Protein AF-A0A0F9DLN3-F1 (afdb_monomer)

Secondary structure (DSSP, 8-state):
-PPPPPP---------SS----------TTS----------------S-S------------HHHHHHHHHHTSSHHHHHHHHHHHHH---HHHHHHHHHHHHHHTHHHH-TTS--PPTTEEEEEEEETTPPTTS-TTTS-EEEEEEE---SHHHHHHHHHHHHHHHHHHHHHHHHHHHHHHTEEB-HHIIIIIII---HHHHHHHHHHHHHH-TTS---BTTTGGGT--HHHHHHHHHHHHHTT--HHHHHHHHT--HHHHHHHHHHHHHHHHHHTTT--HHHHHHHHT--HHHHHHHHHHHHHHTT-HHHHHHHHHHHHHHHTTSS-----------

Sequence (339 aa):
SKPVKPRNFESIVRTGDHRIEHLIVIVGANGYTFLTYVPPVICVMINEKHVIRKESFMGIRNKKRETLRRLDSKTLDAKFLNEIRNGLNCSPFEAEAVLEVVKEVYFPFLDEQSVKAPPGKVTLIAVSADEPAGKPVADCEKQSVCLTIHRGPEDDKILQGQGAAGFRQARIIDLCQEALSQGALITREDLAYRVFFVSTRTITRDLNVLREVNPNVMIALRSTIHDIGPVLTHRTKIVHLALEGKTMTQICQIMKHSPQAVNNYLSTFARCVHLKHKDMQVGQIAFLLRRGKALVQKYLDIVTECESDKNMTYHLEELLRLGTCSKGGKKSIRGRQHD

Solvent-accessible surface area (backbone atoms only — not comparable to full-atom values): 20768 Å² total; per-residue (Å²): 134,83,88,80,82,88,80,84,88,84,82,89,82,83,90,78,74,101,72,90,78,87,82,82,85,71,87,50,101,79,82,63,82,78,93,75,91,75,82,84,79,85,81,79,86,80,78,87,88,75,88,83,73,84,75,76,83,71,67,83,80,53,63,69,59,54,53,47,55,62,51,60,59,73,36,72,64,43,48,51,37,51,49,44,26,70,74,68,73,44,52,74,66,57,24,51,53,48,52,52,50,46,50,68,71,45,42,72,74,66,43,90,80,40,78,69,67,56,89,49,42,48,78,44,81,28,39,31,46,76,58,73,83,92,64,57,76,88,77,46,60,68,34,81,35,74,39,72,75,55,80,52,72,69,47,52,50,34,37,71,76,50,30,72,63,44,36,50,50,62,41,51,53,53,46,23,43,47,28,46,76,51,46,16,22,44,47,64,59,48,48,10,65,74,69,66,69,47,53,50,67,56,48,54,52,45,50,50,53,49,40,71,78,35,73,68,50,71,65,46,31,59,90,54,43,85,84,64,59,54,48,67,61,49,53,52,50,56,48,50,45,42,28,74,64,48,49,70,69,53,49,22,66,76,68,28,41,50,69,67,55,52,49,54,52,48,53,52,49,45,51,52,53,57,43,44,76,67,72,51,51,62,68,58,51,14,60,76,68,64,40,55,53,67,56,46,48,52,54,52,52,52,53,62,53,24,78,78,34,72,64,30,38,54,34,46,54,52,52,45,55,60,63,55,62,80,70,74,75,87,78,77,84,76,78,81,81,79,132

Foldseek 3Di:
DDDDDDDDDDDDDDDDDDDDDDDDWDDDPPGDTDDDDDDDDDDDDDDDDDDDDPPPPPDDDPVVVVVVVVVVCPDPLVVQLVCCCVVVVDDSVVSVVVSVVCCVPPVCPVPPPNDDQPPQKDKDWFFFLQWDPDDDPVPGDIDIFIFRQDPPPVLVVQCVPPNLLSSLLVRQQVRQLRQLLLRGAAALCCSCVVRSVHDSVSSVVSVVVSCVVQVLADRRHPVRSPVQPGSLVLLLVLLVCLLLVHDLVRSCNVSSHDSVSSCSSLLLLLQLVVVVVVVDDLVVSCVVSVHDSVSSVSSVVVVVVCVVPPSSVVSSVVSNVVSVVVDDDDPPPPDDDDD

pLDDT: mean 71.76, std 22.42, range [24.3, 96.25]

Organism: NCBI:txid412755

Structure (mmCIF, N/CA/C/O backbone):
data_AF-A0A0F9DLN3-F1
#
_entry.id   AF-A0A0F9DLN3-F1
#
loop_
_atom_site.group_PDB
_atom_site.id
_atom_site.type_symbol
_atom_site.label_atom_id
_atom_site.label_alt_id
_atom_site.label_comp_id
_atom_site.label_asym_id
_atom_site.label_entity_id
_atom_site.label_seq_id
_atom_site.pdbx_PDB_ins_code
_atom_site.Cartn_x
_atom_site.Cartn_y
_atom_site.Cartn_z
_atom_site.occupancy
_atom_site.B_iso_or_equiv
_atom_site.auth_seq_id
_atom_site.auth_comp_id
_atom_site.auth_asym_id
_atom_site.auth_atom_id
_atom_site.pdbx_PDB_model_num
ATOM 1 N N . SER A 1 1 ? -8.640 -43.175 23.624 1.00 40.62 1 SER A N 1
ATOM 2 C CA . SER A 1 1 ? -9.887 -42.874 24.360 1.00 40.62 1 SER A CA 1
ATOM 3 C C . SER A 1 1 ? -11.066 -43.031 23.407 1.00 40.62 1 SER A C 1
ATOM 5 O O . SER A 1 1 ? -11.053 -42.445 22.335 1.00 40.62 1 SER A O 1
ATOM 7 N N . LYS A 1 2 ? -12.034 -43.898 23.735 1.00 33.19 2 LYS A N 1
ATOM 8 C CA . LYS A 1 2 ? -13.260 -44.113 22.937 1.00 33.19 2 LYS A CA 1
ATOM 9 C C . LYS A 1 2 ? -14.168 -42.869 23.005 1.00 33.19 2 LYS A C 1
ATOM 11 O O . LYS A 1 2 ? -14.191 -42.246 24.067 1.00 33.19 2 LYS A O 1
ATOM 16 N N . PRO A 1 3 ? -14.953 -42.531 21.964 1.00 29.52 3 PRO A N 1
ATOM 17 C CA . PRO A 1 3 ? -15.957 -41.481 22.077 1.00 29.52 3 PRO A CA 1
ATOM 18 C C . PRO A 1 3 ? -17.205 -41.997 22.814 1.00 29.52 3 PRO A C 1
ATOM 20 O O . PRO A 1 3 ? -17.704 -43.096 22.565 1.00 29.52 3 PRO A O 1
ATOM 23 N N . VAL A 1 4 ? -17.666 -41.181 23.760 1.00 32.34 4 VAL A N 1
ATOM 24 C CA . VAL A 1 4 ? -18.812 -41.386 24.654 1.00 32.34 4 VAL A CA 1
ATOM 25 C C . VAL A 1 4 ? -20.105 -40.979 23.931 1.00 32.34 4 VAL A C 1
ATOM 27 O O . VAL A 1 4 ? -20.162 -39.914 23.324 1.00 32.34 4 VAL A O 1
ATOM 30 N N . LYS A 1 5 ? -21.149 -41.818 23.998 1.00 31.67 5 LYS A N 1
A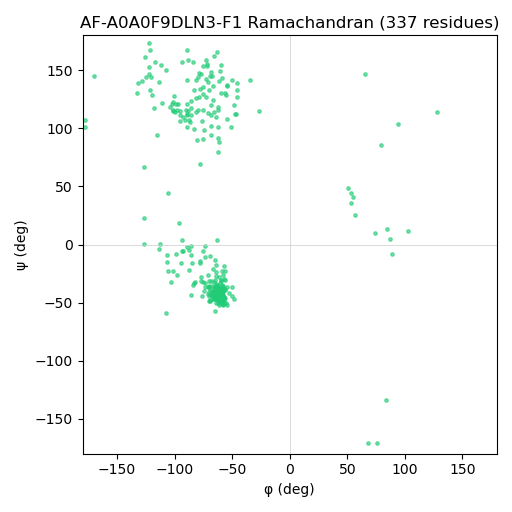TOM 31 C CA . LYS A 1 5 ? -22.512 -41.509 23.516 1.00 31.67 5 LYS A CA 1
ATOM 32 C C . LYS A 1 5 ? -23.198 -40.466 24.422 1.00 31.67 5 LYS A C 1
ATOM 34 O O . LYS A 1 5 ? -23.108 -40.621 25.642 1.00 31.67 5 LYS A O 1
ATOM 39 N N . PRO A 1 6 ? -23.952 -39.484 23.890 1.00 31.14 6 PRO A N 1
ATOM 40 C CA . PRO A 1 6 ? -24.834 -38.653 24.707 1.00 31.14 6 PRO A CA 1
ATOM 41 C C . PRO A 1 6 ? -26.126 -39.399 25.093 1.00 31.14 6 PRO A C 1
ATOM 43 O O . PRO A 1 6 ? -26.615 -40.260 24.359 1.00 31.14 6 PRO A O 1
ATOM 46 N N . ARG A 1 7 ? -26.615 -39.085 26.301 1.00 32.44 7 ARG A N 1
ATOM 47 C CA . ARG A 1 7 ? -27.723 -39.722 27.031 1.00 32.44 7 ARG A CA 1
ATOM 48 C C . ARG A 1 7 ? -29.101 -39.178 26.620 1.00 32.44 7 ARG A C 1
ATOM 50 O O . ARG A 1 7 ? -29.219 -38.061 26.135 1.00 32.44 7 ARG A O 1
ATOM 57 N N . ASN A 1 8 ? -30.094 -40.028 26.871 1.00 29.12 8 ASN A N 1
ATOM 58 C CA . ASN A 1 8 ? -31.545 -39.949 26.673 1.00 29.12 8 ASN A CA 1
ATOM 59 C C . ASN A 1 8 ? -32.223 -38.575 26.856 1.00 29.12 8 ASN A C 1
ATOM 61 O O . ASN A 1 8 ? -31.935 -37.847 27.801 1.00 29.12 8 ASN A O 1
ATOM 65 N N . PHE A 1 9 ? -33.208 -38.309 25.990 1.00 31.16 9 PHE A N 1
ATOM 66 C CA . PHE A 1 9 ? -34.237 -37.277 26.143 1.00 31.16 9 PHE A CA 1
ATOM 67 C C . PHE A 1 9 ? -35.332 -37.771 27.104 1.00 31.16 9 PHE A C 1
ATOM 69 O O . PHE A 1 9 ? -35.905 -38.834 26.873 1.00 31.16 9 PHE A O 1
ATOM 76 N N . GLU A 1 10 ? -35.654 -36.999 28.144 1.00 29.91 10 GLU A N 1
ATOM 77 C CA . GLU A 1 10 ? -36.871 -37.188 28.946 1.00 29.91 10 GLU A CA 1
ATOM 78 C C . GLU A 1 10 ? -37.963 -36.230 28.457 1.00 29.91 10 GLU A C 1
ATOM 80 O O . GLU A 1 10 ? -37.792 -35.012 28.458 1.00 29.91 10 GLU A O 1
ATOM 85 N N . SER A 1 11 ? -39.099 -36.783 28.031 1.00 29.94 11 SER A N 1
ATOM 86 C CA . SER A 1 11 ? -40.312 -36.034 27.701 1.00 29.94 11 SER A CA 1
ATOM 87 C C . SER A 1 11 ? -41.295 -36.109 28.870 1.00 29.94 11 SER A C 1
ATOM 89 O O . SER A 1 11 ? -41.826 -37.181 29.159 1.00 29.94 11 SER A O 1
ATOM 91 N N . ILE A 1 12 ? -41.573 -34.981 29.524 1.00 30.94 12 ILE A N 1
ATOM 92 C CA . ILE A 1 12 ? -42.653 -34.874 30.513 1.00 30.94 12 ILE A CA 1
ATOM 93 C C . ILE A 1 12 ? -43.947 -34.554 29.756 1.00 30.94 12 ILE A C 1
ATOM 95 O O . ILE A 1 12 ? -44.095 -33.465 29.207 1.00 30.94 12 ILE A O 1
ATOM 99 N N . VAL A 1 13 ? -44.888 -35.500 29.725 1.00 30.45 13 VAL A N 1
ATOM 100 C CA . VAL A 1 13 ? -46.235 -35.309 29.167 1.00 30.45 13 VAL A CA 1
ATOM 101 C C . VAL A 1 13 ? -47.208 -35.105 30.329 1.00 30.45 13 VAL A C 1
ATOM 103 O O . VAL A 1 13 ? -47.408 -36.013 31.131 1.00 30.45 13 VAL A O 1
ATOM 106 N N . ARG A 1 14 ? -47.825 -33.922 30.434 1.00 29.92 14 ARG A N 1
ATOM 107 C CA . ARG A 1 14 ? -49.019 -33.711 31.270 1.00 29.92 14 ARG A CA 1
ATOM 108 C C . ARG A 1 14 ? -50.246 -33.711 30.364 1.00 29.92 14 ARG A C 1
ATOM 110 O O . ARG A 1 14 ? -50.379 -32.850 29.503 1.00 29.92 14 ARG A O 1
ATOM 117 N N . THR A 1 15 ? -51.117 -34.696 30.545 1.00 33.88 15 THR A N 1
ATOM 118 C CA . THR A 1 15 ? -52.403 -34.821 29.850 1.00 33.88 15 THR A CA 1
ATOM 119 C C . THR A 1 15 ? -53.474 -34.019 30.582 1.00 33.88 15 THR A C 1
ATOM 121 O O . THR A 1 15 ? -53.796 -34.331 31.727 1.00 33.88 15 THR A O 1
ATOM 124 N N . GLY A 1 16 ? -54.036 -33.014 29.916 1.00 27.81 16 GLY A N 1
ATOM 125 C CA . GLY A 1 16 ? -55.177 -32.248 30.406 1.00 27.81 16 GLY A CA 1
ATOM 126 C C . GLY A 1 16 ? -55.609 -31.195 29.393 1.00 27.81 16 GLY A C 1
ATOM 127 O O . GLY A 1 16 ? -54.993 -30.142 29.312 1.00 27.81 16 GLY A O 1
ATOM 128 N N . ASP A 1 17 ? -56.672 -31.526 28.665 1.00 29.73 17 ASP A N 1
ATOM 129 C CA . ASP A 1 17 ? -57.484 -30.679 27.785 1.00 29.73 17 ASP A CA 1
ATOM 130 C C . ASP A 1 17 ? -56.845 -30.087 26.509 1.00 29.73 17 ASP A C 1
ATOM 132 O O . ASP A 1 17 ? -55.648 -29.831 26.392 1.00 29.73 17 ASP A O 1
ATOM 136 N N . HIS A 1 18 ? -57.677 -29.958 25.480 1.00 38.91 18 HIS A N 1
ATOM 137 C CA . HIS A 1 18 ? -57.305 -29.791 24.076 1.00 38.91 18 HIS A CA 1
ATOM 138 C C . HIS A 1 18 ? -56.504 -28.511 23.758 1.00 38.91 18 HIS A C 1
ATOM 140 O O . HIS A 1 18 ? -57.086 -27.495 23.389 1.00 38.91 18 HIS A O 1
ATOM 146 N N . ARG A 1 19 ? -55.165 -28.593 23.804 1.00 31.69 19 ARG A N 1
ATOM 147 C CA . ARG A 1 19 ? -54.175 -27.879 22.956 1.00 31.69 19 ARG A CA 1
ATOM 148 C C . ARG A 1 19 ? -52.763 -28.341 23.340 1.00 31.69 19 ARG A C 1
ATOM 150 O O . ARG A 1 19 ? -52.261 -27.984 24.397 1.00 31.69 19 ARG A O 1
ATOM 157 N N . ILE A 1 20 ? -52.110 -29.135 22.489 1.00 35.66 20 ILE A N 1
ATOM 158 C CA . ILE A 1 20 ? -50.702 -29.513 22.694 1.00 35.66 20 ILE A CA 1
ATOM 159 C C . ILE A 1 20 ? -49.823 -28.460 22.013 1.00 35.66 20 ILE A C 1
ATOM 161 O O . ILE A 1 20 ? -49.653 -28.478 20.795 1.00 35.66 20 ILE A O 1
ATOM 165 N N . GLU A 1 21 ? -49.274 -27.536 22.798 1.00 32.50 21 GLU A N 1
ATOM 166 C CA . GLU A 1 21 ? -48.172 -26.669 22.378 1.00 32.50 21 GLU A CA 1
ATOM 167 C C . GLU A 1 21 ? -46.846 -27.371 22.703 1.00 32.50 21 GLU A C 1
ATOM 169 O O . GLU A 1 21 ? -46.506 -27.585 23.866 1.00 32.50 21 GLU A O 1
ATOM 174 N N . HIS A 1 22 ? -46.085 -27.769 21.680 1.00 36.16 22 HIS A N 1
ATOM 175 C CA . HIS A 1 22 ? -44.734 -28.289 21.884 1.00 36.16 22 HIS A CA 1
ATOM 176 C C . HIS A 1 22 ? -43.749 -27.124 22.007 1.00 36.16 22 HIS A C 1
ATOM 178 O O . HIS A 1 22 ? -43.305 -26.562 21.007 1.00 36.16 22 HIS A O 1
ATOM 184 N N . LEU A 1 23 ? -43.387 -26.777 23.243 1.00 32.84 23 LEU A N 1
ATOM 185 C CA . LEU A 1 23 ? -42.295 -25.852 23.528 1.00 32.84 23 LEU A CA 1
ATOM 186 C C . LEU A 1 23 ? -40.977 -26.642 23.591 1.00 32.84 23 LEU A C 1
ATOM 188 O O . LEU A 1 23 ? -40.727 -27.367 24.552 1.00 32.84 23 LEU A O 1
ATOM 192 N N . ILE A 1 24 ? -40.134 -26.526 22.564 1.00 38.50 24 ILE A N 1
ATOM 193 C CA . ILE A 1 24 ? -38.770 -27.072 22.593 1.00 38.50 24 ILE A CA 1
ATOM 194 C C . ILE A 1 24 ? -37.820 -25.953 23.019 1.00 38.50 24 ILE A C 1
ATOM 196 O O . ILE A 1 24 ? -37.642 -24.968 22.304 1.00 38.50 24 ILE A O 1
ATOM 200 N N . VAL A 1 25 ? -37.193 -26.119 24.184 1.00 35.34 25 VAL A N 1
ATOM 201 C CA . VAL A 1 25 ? -36.114 -25.250 24.666 1.00 35.34 25 VAL A CA 1
ATOM 202 C C . VAL A 1 25 ? -34.789 -25.812 24.155 1.00 35.34 25 VAL A C 1
ATOM 204 O O . VAL A 1 25 ? -34.364 -26.883 24.583 1.00 35.34 25 VAL A O 1
ATOM 207 N N . ILE A 1 26 ? -34.126 -25.101 23.241 1.00 38.62 26 ILE A N 1
ATOM 208 C CA . ILE A 1 26 ? -32.756 -25.424 22.819 1.00 38.62 26 ILE A CA 1
ATOM 209 C C . ILE A 1 26 ? -31.801 -24.516 23.591 1.00 38.62 26 ILE A C 1
ATOM 211 O O . ILE A 1 26 ? -31.816 -23.298 23.424 1.00 38.62 26 ILE A O 1
ATOM 215 N N . VAL A 1 27 ? -30.959 -25.113 24.435 1.00 35.31 27 VAL A N 1
ATOM 216 C CA . VAL A 1 27 ? -29.895 -24.399 25.148 1.00 35.31 27 VAL A CA 1
ATOM 217 C C . VAL A 1 27 ? -28.651 -24.373 24.259 1.00 35.31 27 VAL A C 1
ATOM 219 O O . VAL A 1 27 ? -27.999 -25.396 24.057 1.00 35.31 27 VAL A O 1
ATOM 222 N N . GLY A 1 28 ? -28.334 -23.205 23.695 1.00 34.44 28 GLY A N 1
ATOM 223 C CA . GLY A 1 28 ? -27.078 -22.970 22.981 1.00 34.44 28 GLY A CA 1
ATOM 224 C C . GLY A 1 28 ? -25.913 -22.736 23.949 1.00 34.44 28 GLY A C 1
ATOM 225 O O . GLY A 1 28 ? -26.091 -22.136 25.008 1.00 34.44 28 GLY A O 1
ATOM 226 N N . ALA A 1 29 ? -24.704 -23.158 23.568 1.00 44.12 29 ALA A N 1
ATOM 227 C CA . ALA A 1 29 ? -23.494 -23.151 24.403 1.00 44.12 29 ALA A CA 1
ATOM 228 C C . ALA A 1 29 ? -22.984 -21.763 24.874 1.00 44.12 29 ALA A C 1
ATOM 230 O O . ALA A 1 29 ? -21.966 -21.710 25.550 1.00 44.12 29 ALA A O 1
ATOM 231 N N . ASN A 1 30 ? -23.689 -20.662 24.578 1.00 39.62 30 ASN A N 1
ATOM 232 C CA . ASN A 1 30 ? -23.337 -19.294 24.990 1.00 39.62 30 ASN A CA 1
ATOM 233 C C . ASN A 1 30 ? -24.477 -18.541 25.717 1.00 39.62 30 ASN A C 1
ATOM 235 O O . ASN A 1 30 ? -24.484 -17.315 25.738 1.00 39.62 30 ASN A O 1
ATOM 239 N N . GLY A 1 31 ? -25.449 -19.238 26.317 1.00 37.97 31 GLY A N 1
ATOM 240 C CA . GLY A 1 31 ? -26.349 -18.636 27.319 1.00 37.97 31 GLY A CA 1
ATOM 241 C C . GLY A 1 31 ? -27.435 -17.667 26.820 1.00 37.97 31 GLY A C 1
ATOM 242 O O . GLY A 1 31 ? -28.100 -17.054 27.648 1.00 37.97 31 GLY A O 1
ATOM 243 N N . TYR A 1 32 ? -27.670 -17.547 25.510 1.00 32.22 32 TYR A N 1
ATOM 244 C CA . TYR A 1 32 ? -28.789 -16.762 24.966 1.00 32.22 32 TYR A CA 1
ATOM 245 C C . TYR A 1 32 ? -29.944 -17.671 24.524 1.00 32.22 32 TYR A C 1
ATOM 247 O O . TYR A 1 32 ? -29.774 -18.537 23.665 1.00 32.22 32 TYR A O 1
ATOM 255 N N . THR A 1 33 ? -31.126 -17.464 25.107 1.00 34.44 33 THR A N 1
ATOM 256 C CA . THR A 1 33 ? -32.381 -18.159 24.780 1.00 34.44 33 THR A CA 1
ATOM 257 C C . THR A 1 33 ? -33.128 -17.417 23.670 1.00 34.44 33 THR A C 1
ATOM 259 O O . THR A 1 33 ? -33.507 -16.262 23.844 1.00 34.44 33 THR A O 1
ATOM 262 N N . PHE A 1 34 ? -33.397 -18.081 22.542 1.00 31.91 34 PHE A N 1
ATOM 263 C CA . PHE A 1 34 ? -34.275 -17.566 21.485 1.00 31.91 34 PHE A CA 1
ATOM 264 C C . PHE A 1 34 ? -35.563 -18.396 21.425 1.00 31.91 34 PHE A C 1
ATOM 266 O O . PHE A 1 34 ? -35.509 -19.605 21.206 1.00 31.91 34 PHE A O 1
ATOM 273 N N . LEU A 1 35 ? -36.727 -17.754 21.588 1.00 31.05 35 LEU A N 1
ATOM 274 C CA . LEU A 1 35 ? -38.017 -18.359 21.247 1.00 31.05 35 LEU A CA 1
ATOM 275 C C . LEU A 1 35 ? -38.221 -18.252 19.734 1.00 31.05 35 LEU A C 1
ATOM 277 O O . LEU A 1 35 ? -38.363 -17.153 19.201 1.00 31.05 35 LEU A O 1
ATOM 281 N N . THR A 1 36 ? -38.274 -19.386 19.042 1.00 31.20 36 THR A N 1
ATOM 282 C CA . THR A 1 36 ? -38.739 -19.433 17.651 1.00 31.20 36 THR A CA 1
ATOM 283 C C . THR A 1 36 ? -39.959 -20.341 17.561 1.00 31.20 36 THR A C 1
ATOM 285 O O . THR A 1 36 ? -39.967 -21.455 18.077 1.00 31.20 36 THR A O 1
ATOM 288 N N . TYR A 1 37 ? -41.025 -19.826 16.947 1.00 32.16 37 TYR A N 1
ATOM 289 C CA . TYR A 1 37 ? -42.272 -20.547 16.719 1.00 32.16 37 TYR A CA 1
ATOM 290 C C . TYR A 1 37 ? -42.121 -21.435 15.480 1.00 32.16 37 TYR A C 1
ATOM 292 O O . TYR A 1 37 ? -41.979 -20.930 14.365 1.00 32.16 37 TYR A O 1
ATOM 300 N N . VAL A 1 38 ? -42.152 -22.754 15.672 1.00 32.72 38 VAL A N 1
ATOM 301 C CA . VAL A 1 38 ? -42.195 -23.739 14.585 1.00 32.72 38 VAL A CA 1
ATOM 302 C C . VAL A 1 38 ? -43.629 -24.274 14.504 1.00 32.72 38 VAL A C 1
ATOM 304 O O . VAL A 1 38 ? -44.104 -24.846 15.484 1.00 32.72 38 VAL A O 1
ATOM 307 N N . PRO A 1 39 ? -44.357 -24.092 13.388 1.00 28.16 39 PRO A N 1
ATOM 308 C CA . PRO A 1 39 ? -45.712 -24.617 13.273 1.00 28.16 39 PRO A CA 1
ATOM 309 C C . PRO A 1 39 ? -45.698 -26.160 13.232 1.00 28.16 39 PRO A C 1
ATOM 311 O O . PRO A 1 39 ? -44.780 -26.745 12.651 1.00 28.16 39 PRO A O 1
ATOM 314 N N . PRO A 1 40 ? -46.702 -26.834 13.825 1.00 32.59 40 PRO A N 1
ATOM 315 C CA . PRO A 1 40 ? -46.698 -28.283 13.979 1.00 32.59 40 PRO A CA 1
ATOM 316 C C . PRO A 1 40 ? -46.888 -28.995 12.636 1.00 32.59 40 PRO A C 1
ATOM 318 O O . PRO A 1 40 ? -47.793 -28.687 11.858 1.00 32.59 40 PRO A O 1
ATOM 321 N N . VAL A 1 41 ? -46.044 -29.997 12.394 1.00 30.94 41 VAL A N 1
ATOM 322 C CA . VAL A 1 41 ? -46.234 -30.994 11.338 1.00 30.94 41 VAL A CA 1
ATOM 323 C C . VAL A 1 41 ? -47.317 -31.960 11.816 1.00 30.94 41 VAL A C 1
ATOM 325 O O . VAL A 1 41 ? -47.147 -32.646 12.821 1.00 30.94 41 VAL A O 1
ATOM 328 N N . ILE A 1 42 ? -48.449 -31.996 11.116 1.00 27.88 42 ILE A N 1
ATOM 329 C CA . ILE A 1 42 ? -49.548 -32.925 11.397 1.00 27.88 42 ILE A CA 1
ATOM 330 C C . ILE A 1 42 ? -49.076 -34.345 11.057 1.00 27.88 42 ILE A C 1
ATOM 332 O O . ILE A 1 42 ? -48.869 -34.674 9.890 1.00 27.88 42 ILE A O 1
ATOM 336 N N . CYS A 1 43 ? -48.901 -35.182 12.080 1.00 24.30 43 CYS A N 1
ATOM 337 C CA . CYS A 1 43 ? -48.635 -36.611 11.942 1.00 24.30 43 CYS A CA 1
ATOM 338 C C . CYS A 1 43 ? -49.970 -37.364 12.054 1.00 24.30 43 CYS A C 1
ATOM 340 O O . CYS A 1 43 ? -50.551 -37.439 13.136 1.00 24.30 43 CYS A O 1
ATOM 342 N N . VAL A 1 44 ? -50.491 -37.878 10.936 1.00 28.39 44 VAL A N 1
ATOM 343 C CA . VAL A 1 44 ? -51.653 -38.780 10.933 1.00 28.39 44 VAL A CA 1
ATOM 344 C C . VAL A 1 44 ? -51.137 -40.210 11.087 1.00 28.39 44 VAL A C 1
ATOM 346 O O . VAL A 1 44 ? -50.442 -40.721 10.213 1.00 28.39 44 VAL A O 1
ATOM 349 N N . MET A 1 45 ? -51.481 -40.847 12.207 1.00 26.69 45 MET A N 1
ATOM 350 C CA . MET A 1 45 ? -51.303 -42.282 12.439 1.00 26.69 45 MET A CA 1
ATOM 351 C C . MET A 1 45 ? -52.210 -43.054 11.471 1.00 26.69 45 MET A C 1
ATOM 353 O O . MET A 1 45 ? -53.433 -42.961 11.567 1.00 26.69 45 MET A O 1
ATOM 357 N N . ILE A 1 46 ? -51.627 -43.797 10.528 1.00 29.69 46 ILE A N 1
ATOM 358 C CA . ILE A 1 46 ? -52.374 -44.634 9.579 1.00 29.69 46 ILE A CA 1
ATOM 359 C C . ILE A 1 46 ? -52.430 -46.055 10.142 1.00 29.69 46 ILE A C 1
ATOM 361 O O . ILE A 1 46 ? -51.409 -46.734 10.228 1.00 29.69 46 ILE A O 1
ATOM 365 N N . ASN A 1 47 ? -53.632 -46.484 10.529 1.00 29.44 47 ASN A N 1
ATOM 366 C CA . ASN A 1 47 ? -53.950 -47.878 10.819 1.00 29.44 47 ASN A CA 1
ATOM 367 C C . ASN A 1 47 ? -54.188 -48.622 9.491 1.00 29.44 47 ASN A C 1
ATOM 369 O O . ASN A 1 47 ? -54.681 -48.039 8.524 1.00 29.44 47 ASN A O 1
ATOM 373 N N . GLU A 1 48 ? -53.770 -49.881 9.431 1.00 39.94 48 GLU A N 1
ATOM 374 C CA . GLU A 1 48 ? -53.567 -50.638 8.196 1.00 39.94 48 GLU A CA 1
ATOM 375 C C . GLU A 1 48 ? -54.818 -50.812 7.315 1.00 39.94 48 GLU A C 1
ATOM 377 O O . GLU A 1 48 ? -55.934 -51.006 7.792 1.00 39.94 48 GLU A O 1
ATOM 382 N N . LYS A 1 49 ? -54.542 -50.894 6.003 1.00 38.78 49 LYS A N 1
ATOM 383 C CA . LYS A 1 49 ? -55.423 -51.267 4.882 1.00 38.78 49 LYS A CA 1
ATOM 384 C C . LYS A 1 49 ? -56.369 -50.165 4.400 1.00 38.78 49 LYS A C 1
ATOM 386 O O . LYS A 1 49 ? -57.547 -50.192 4.718 1.00 38.78 49 LYS A O 1
ATOM 391 N N . HIS A 1 50 ? -55.880 -49.301 3.505 1.00 28.94 50 HIS A N 1
ATOM 392 C CA . HIS 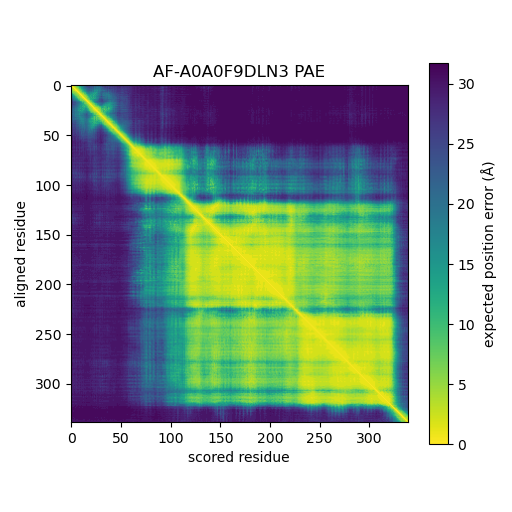A 1 50 ? -56.555 -48.930 2.249 1.00 28.94 50 HIS A CA 1
ATOM 393 C C . HIS A 1 50 ? -55.611 -48.111 1.343 1.00 28.94 50 HIS A C 1
ATOM 395 O O . HIS A 1 50 ? -54.766 -47.354 1.808 1.00 28.94 50 HIS A O 1
ATOM 401 N N . VAL A 1 51 ? -55.750 -48.334 0.037 1.00 32.19 51 VAL A N 1
ATOM 402 C CA . VAL A 1 51 ? -55.098 -47.689 -1.117 1.00 32.19 51 VAL A CA 1
ATOM 403 C C . VAL A 1 51 ? -54.639 -46.240 -0.859 1.00 32.19 51 VAL A C 1
ATOM 405 O O . VAL A 1 51 ? -55.462 -45.339 -0.714 1.00 32.19 51 VAL A O 1
ATOM 408 N N . ILE A 1 52 ? -53.324 -45.984 -0.889 1.00 29.80 52 ILE A N 1
ATOM 409 C CA . ILE A 1 52 ? -52.769 -44.622 -0.819 1.00 29.80 52 ILE A CA 1
ATOM 410 C C . ILE A 1 52 ? -52.974 -43.939 -2.178 1.00 29.80 52 ILE A C 1
ATOM 412 O O . ILE A 1 52 ? -52.127 -44.004 -3.071 1.00 29.80 52 ILE A O 1
ATOM 416 N N . ARG A 1 53 ? -54.100 -43.237 -2.342 1.00 29.48 53 ARG A N 1
ATOM 417 C CA . ARG A 1 53 ? -54.142 -42.084 -3.247 1.00 29.48 53 ARG A CA 1
ATOM 418 C C . ARG A 1 53 ? -53.157 -41.055 -2.692 1.00 29.48 53 ARG A C 1
ATOM 420 O O . ARG A 1 53 ? -53.326 -40.577 -1.576 1.00 29.48 53 ARG A O 1
ATOM 427 N N . LYS A 1 54 ? -52.123 -40.719 -3.469 1.00 34.06 54 LYS A N 1
ATOM 428 C CA . LYS A 1 54 ? -51.302 -39.520 -3.252 1.00 34.06 54 LYS A CA 1
ATOM 429 C C . LYS A 1 54 ? -52.211 -38.296 -3.376 1.00 34.06 54 LYS A C 1
ATOM 431 O O . LYS A 1 54 ? -52.346 -37.728 -4.455 1.00 34.06 54 LYS A O 1
ATOM 436 N N . GLU A 1 55 ? -52.836 -37.885 -2.284 1.00 33.91 55 GLU A N 1
ATOM 437 C CA . GLU A 1 55 ? -53.333 -36.522 -2.178 1.00 33.91 55 GLU A CA 1
ATOM 438 C C . GLU A 1 55 ? -52.119 -35.623 -1.956 1.00 33.91 55 GLU A C 1
ATOM 440 O O . GLU A 1 55 ? -51.544 -35.537 -0.872 1.00 33.91 55 GLU A O 1
ATOM 445 N N . SER A 1 56 ? -51.664 -35.004 -3.047 1.00 38.16 56 SER A N 1
ATOM 446 C CA . SER A 1 56 ? -50.764 -33.865 -2.979 1.00 38.16 56 SER A CA 1
ATOM 447 C C . SER A 1 56 ? -51.410 -32.815 -2.082 1.00 38.16 56 SER A C 1
ATOM 449 O O . SER A 1 56 ? -52.358 -32.152 -2.496 1.00 38.16 56 SER A O 1
ATOM 451 N N . PHE A 1 57 ? -50.873 -32.634 -0.874 1.00 37.75 57 PHE A N 1
ATOM 452 C CA . PHE A 1 57 ? -51.081 -31.431 -0.075 1.00 37.75 57 PHE A CA 1
ATOM 453 C C . PHE A 1 57 ? -50.494 -30.247 -0.862 1.00 37.75 57 PHE A C 1
ATOM 455 O O . PHE A 1 57 ? -49.356 -29.819 -0.674 1.00 37.75 57 PHE A O 1
ATOM 462 N N . MET A 1 58 ? -51.257 -29.761 -1.839 1.00 44.25 58 MET A N 1
ATOM 463 C CA . MET A 1 58 ? -51.004 -28.510 -2.529 1.00 44.25 58 MET A CA 1
ATOM 464 C C . MET A 1 58 ? -51.242 -27.407 -1.505 1.00 44.25 58 MET A C 1
ATOM 466 O O . MET A 1 58 ? -52.370 -26.966 -1.299 1.00 44.25 58 MET A O 1
ATOM 470 N N . GLY A 1 59 ? -50.163 -26.978 -0.844 1.00 55.16 59 GLY A N 1
ATOM 471 C CA . GLY A 1 59 ? -50.161 -25.734 -0.085 1.00 55.16 59 GLY A CA 1
ATOM 472 C C . GLY A 1 59 ? -50.798 -24.626 -0.926 1.00 55.16 59 GLY A C 1
ATOM 473 O O . GLY A 1 59 ? -50.599 -24.574 -2.143 1.00 55.16 59 GLY A O 1
ATOM 474 N N . ILE A 1 60 ? -51.610 -23.784 -0.286 1.00 59.66 60 ILE A N 1
ATOM 475 C CA . ILE A 1 60 ? -52.390 -22.726 -0.936 1.00 59.66 60 ILE A CA 1
ATOM 476 C C . ILE A 1 60 ? -51.481 -21.954 -1.904 1.00 59.66 60 ILE A C 1
ATOM 478 O O . ILE A 1 60 ? -50.539 -21.273 -1.487 1.00 59.66 60 ILE A O 1
ATOM 482 N N . ARG A 1 61 ? -51.746 -22.095 -3.213 1.00 60.56 61 ARG A N 1
ATOM 483 C CA . ARG A 1 61 ? -50.981 -21.441 -4.282 1.00 60.56 61 ARG A CA 1
ATOM 484 C C . ARG A 1 61 ? -51.102 -19.933 -4.139 1.00 60.56 61 ARG A C 1
ATOM 486 O O . ARG A 1 61 ? -52.088 -19.323 -4.549 1.00 60.56 61 ARG A O 1
ATOM 493 N N . ASN A 1 62 ? -50.068 -19.312 -3.590 1.00 75.69 62 ASN A N 1
ATOM 494 C CA . ASN A 1 62 ? -49.964 -17.866 -3.581 1.00 75.69 62 ASN A CA 1
ATOM 495 C C . ASN A 1 62 ? -49.453 -17.400 -4.951 1.00 75.69 62 ASN A C 1
ATOM 497 O O . ASN A 1 62 ? -48.247 -17.263 -5.163 1.00 75.69 62 ASN A O 1
ATOM 501 N N . LYS A 1 63 ? -50.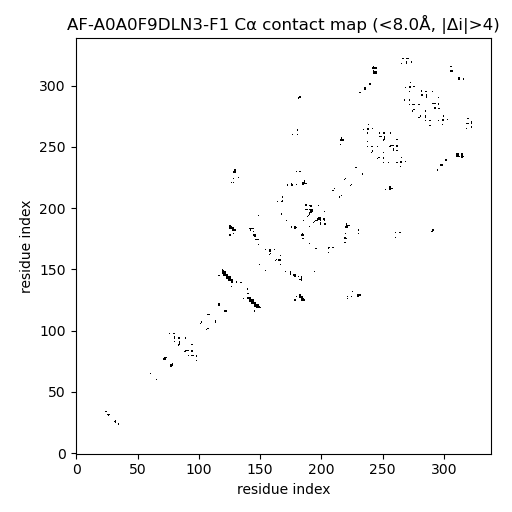391 -17.142 -5.874 1.00 72.88 63 LYS A N 1
ATOM 502 C CA . LYS A 1 63 ? -50.103 -16.668 -7.240 1.00 72.88 63 LYS A CA 1
ATOM 503 C C . LYS A 1 63 ? -49.158 -15.463 -7.251 1.00 72.88 63 LYS A C 1
ATOM 505 O O . LYS A 1 63 ? -48.287 -15.381 -8.105 1.00 72.88 63 LYS A O 1
ATOM 510 N N . LYS A 1 64 ? -49.276 -14.551 -6.278 1.00 67.38 64 LYS A N 1
ATOM 511 C CA . LYS A 1 64 ? -48.404 -13.371 -6.168 1.00 67.38 64 LYS A CA 1
ATOM 512 C C . LYS A 1 64 ? -46.950 -13.771 -5.885 1.00 67.38 64 LYS A C 1
ATOM 514 O O . LYS A 1 64 ? -46.042 -13.249 -6.521 1.00 67.38 64 LYS A O 1
ATOM 519 N N . ARG A 1 65 ? -46.728 -14.744 -4.995 1.00 68.31 65 ARG A N 1
ATOM 520 C CA . ARG A 1 65 ? -45.394 -15.269 -4.648 1.00 68.31 65 ARG A CA 1
ATOM 521 C C . ARG A 1 65 ? -44.761 -16.076 -5.788 1.00 68.31 65 ARG A C 1
ATOM 523 O O . ARG A 1 65 ? -43.556 -15.985 -5.998 1.00 68.31 65 ARG A O 1
ATOM 530 N N . GLU A 1 66 ? -45.559 -16.839 -6.533 1.00 72.38 66 GLU A N 1
ATOM 531 C CA . GLU A 1 66 ? -45.098 -17.548 -7.737 1.00 72.38 66 GLU A CA 1
ATOM 532 C C . GLU A 1 66 ? -44.699 -16.572 -8.849 1.00 72.38 66 GLU A C 1
ATOM 534 O O . GLU A 1 66 ? -43.655 -16.749 -9.476 1.00 72.38 66 GLU A O 1
ATOM 539 N N . THR A 1 67 ? -45.481 -15.508 -9.056 1.00 68.19 67 THR A N 1
ATOM 540 C CA . THR A 1 67 ? -45.139 -14.444 -10.007 1.00 68.19 67 THR A CA 1
ATOM 541 C C . THR A 1 67 ? -43.839 -13.737 -9.619 1.00 68.19 67 THR A C 1
ATOM 543 O O . THR A 1 67 ? -42.986 -13.571 -10.486 1.00 68.19 67 THR A O 1
ATOM 546 N N . LEU A 1 68 ? -43.635 -13.394 -8.337 1.00 66.38 68 LEU A N 1
ATOM 547 C CA . LEU A 1 68 ? -42.370 -12.810 -7.861 1.00 66.38 68 LEU A CA 1
ATOM 548 C C . LEU A 1 68 ? -41.169 -13.733 -8.117 1.00 66.38 68 LEU A C 1
ATOM 550 O O . LEU A 1 68 ? -40.211 -13.305 -8.744 1.00 66.38 68 LEU A O 1
ATOM 554 N N . ARG A 1 69 ? -41.255 -15.025 -7.769 1.00 69.12 69 ARG A N 1
ATOM 555 C CA . ARG A 1 69 ? -40.165 -15.989 -8.028 1.00 69.12 69 ARG A CA 1
ATOM 556 C C . ARG A 1 69 ? -39.783 -16.089 -9.507 1.00 69.12 69 ARG A C 1
ATOM 558 O O . ARG A 1 69 ? -38.614 -16.256 -9.845 1.00 69.12 69 ARG A O 1
ATOM 565 N N . ARG A 1 70 ? -40.767 -16.000 -10.408 1.00 68.88 70 ARG A N 1
ATOM 566 C CA . ARG A 1 70 ? -40.518 -15.992 -11.861 1.00 68.88 70 ARG A CA 1
ATOM 567 C C . ARG A 1 70 ? -39.819 -14.712 -12.314 1.00 68.88 70 ARG A C 1
ATOM 569 O O . ARG A 1 70 ? -39.061 -14.766 -13.278 1.00 68.88 70 ARG A O 1
ATOM 576 N N . LEU A 1 71 ? -40.065 -13.586 -11.650 1.00 68.25 71 LEU A N 1
ATOM 577 C CA . LEU A 1 71 ? -39.359 -12.333 -11.912 1.00 68.25 71 LEU A CA 1
ATOM 578 C C . LEU A 1 71 ? -37.929 -12.368 -11.355 1.00 68.25 71 LEU A C 1
ATOM 580 O O . LEU A 1 71 ? -37.015 -11.979 -12.074 1.00 68.25 71 LEU A O 1
ATOM 584 N N . ASP A 1 72 ? -37.714 -12.939 -10.166 1.00 66.00 72 ASP A N 1
ATOM 585 C CA . ASP A 1 72 ? -36.385 -13.057 -9.539 1.00 66.00 72 ASP A CA 1
ATOM 586 C C . ASP A 1 72 ? -35.393 -13.864 -10.400 1.00 66.00 72 ASP A C 1
ATOM 588 O O . ASP A 1 72 ? -34.200 -13.564 -10.447 1.00 66.00 72 ASP A O 1
ATOM 592 N N . SER A 1 73 ? -35.895 -14.843 -11.165 1.00 67.94 73 SER A N 1
ATOM 593 C CA . SER A 1 73 ? -35.089 -15.628 -12.117 1.00 67.94 73 SER A CA 1
ATOM 594 C C . SER A 1 73 ? -34.593 -14.845 -13.345 1.00 67.94 73 SER A C 1
ATOM 596 O O . SER A 1 73 ? -33.768 -15.352 -14.102 1.00 67.94 73 SER A O 1
ATOM 598 N N . LYS A 1 74 ? -35.084 -13.617 -13.561 1.00 77.50 74 LYS A N 1
ATOM 599 C CA . LYS A 1 74 ? -34.768 -12.762 -14.719 1.00 77.50 74 LYS A CA 1
ATOM 600 C C . LYS A 1 74 ? -33.829 -11.617 -14.342 1.00 77.50 74 LYS A C 1
ATOM 602 O O . LYS A 1 74 ? -34.035 -10.472 -14.735 1.00 77.50 74 LYS A O 1
ATOM 607 N N . THR A 1 75 ? -32.804 -11.931 -13.565 1.00 74.75 75 THR A N 1
ATOM 608 C CA . THR A 1 75 ? -31.771 -10.983 -13.141 1.00 74.75 75 THR A CA 1
ATOM 609 C C . THR A 1 75 ? -30.411 -11.405 -13.696 1.00 74.75 75 THR A C 1
ATOM 611 O O . THR A 1 75 ? -30.204 -12.574 -14.032 1.00 74.75 75 THR A O 1
ATOM 614 N N . LEU A 1 76 ? -29.473 -10.457 -13.816 1.00 73.62 76 LEU A N 1
ATOM 615 C CA . LEU A 1 76 ? -28.090 -10.771 -14.205 1.00 73.62 76 LEU A CA 1
ATOM 616 C C . LEU A 1 76 ? -27.440 -11.730 -13.202 1.00 73.62 76 LEU A C 1
ATOM 618 O O . LEU A 1 76 ? -26.770 -12.674 -13.612 1.00 73.62 76 LEU A O 1
ATOM 622 N N . ASP A 1 77 ? -27.734 -11.541 -11.917 1.00 81.31 77 ASP A N 1
ATOM 623 C CA . ASP A 1 77 ? -27.337 -12.438 -10.834 1.00 81.31 77 ASP A CA 1
ATOM 624 C C . ASP A 1 77 ? -27.884 -13.856 -11.047 1.00 81.31 77 ASP A C 1
ATOM 626 O O . ASP A 1 77 ? -27.116 -14.813 -11.057 1.00 81.31 77 ASP A O 1
ATOM 630 N N . ALA A 1 78 ? -29.187 -14.016 -11.308 1.00 80.19 78 ALA A N 1
ATOM 631 C CA . ALA A 1 78 ? -29.781 -15.332 -11.561 1.00 80.19 78 ALA A CA 1
ATOM 632 C C . ALA A 1 78 ? -29.222 -16.005 -12.826 1.00 80.19 78 ALA A C 1
ATOM 634 O O . ALA A 1 78 ? -29.059 -17.228 -12.854 1.00 80.19 78 ALA A O 1
ATOM 635 N N . LYS A 1 79 ? -28.896 -15.224 -13.865 1.00 84.06 79 LYS A N 1
ATOM 636 C CA . LYS A 1 79 ? -28.206 -15.737 -15.054 1.00 84.06 79 LYS A CA 1
ATOM 637 C C . LYS A 1 79 ? -26.807 -16.240 -14.692 1.00 84.06 79 LYS A C 1
ATOM 639 O O . LYS A 1 79 ? -26.489 -17.378 -15.012 1.00 84.06 79 LYS A O 1
ATOM 644 N N . PHE A 1 80 ? -26.010 -15.435 -13.990 1.00 83.75 80 PHE A N 1
ATOM 645 C CA . PHE A 1 80 ? -24.665 -15.808 -13.545 1.00 83.75 80 PHE A CA 1
ATOM 646 C C . PHE A 1 80 ? -24.678 -17.068 -12.666 1.00 83.75 80 PHE A C 1
ATOM 648 O O . PHE A 1 80 ? -23.907 -17.993 -12.907 1.00 83.75 80 PHE A O 1
ATOM 655 N N . LEU A 1 81 ? -25.607 -17.154 -11.706 1.00 85.12 81 LEU A N 1
ATOM 656 C CA . LEU A 1 81 ? -25.768 -18.329 -10.846 1.00 85.12 81 LEU A CA 1
ATOM 657 C C . LEU A 1 81 ? -26.100 -19.590 -11.648 1.00 85.12 81 LEU A C 1
ATOM 659 O O . LEU A 1 81 ? -25.562 -20.653 -11.354 1.00 85.12 81 LEU A O 1
ATOM 663 N N . ASN A 1 82 ? -26.955 -19.497 -12.669 1.00 85.69 82 ASN A N 1
ATOM 664 C CA . ASN A 1 82 ? -27.256 -20.642 -13.530 1.00 85.69 82 ASN A CA 1
ATOM 665 C C . ASN A 1 82 ? -26.040 -21.082 -14.361 1.00 85.69 82 ASN A C 1
ATOM 667 O O . ASN A 1 82 ? -25.796 -22.283 -14.464 1.00 85.69 82 ASN A O 1
ATOM 671 N N . GLU A 1 83 ? -25.265 -20.143 -14.912 1.00 85.44 83 GLU A N 1
ATOM 672 C CA . GLU A 1 83 ? -24.038 -20.458 -15.661 1.00 85.44 83 GLU A CA 1
ATOM 673 C C . GLU A 1 83 ? -22.987 -21.129 -14.770 1.00 85.44 83 GLU A C 1
ATOM 675 O O . GLU A 1 83 ? -22.407 -22.138 -15.153 1.00 85.44 83 GLU A O 1
ATOM 680 N N . ILE A 1 84 ? -22.782 -20.629 -13.550 1.00 86.62 84 ILE A N 1
ATOM 681 C CA . ILE A 1 84 ? -21.826 -21.203 -12.596 1.00 86.62 84 ILE A CA 1
ATOM 682 C C . ILE A 1 84 ? -22.268 -22.595 -12.134 1.00 86.62 84 ILE A C 1
ATOM 684 O O . ILE A 1 84 ? -21.471 -23.532 -12.159 1.00 86.62 84 ILE A O 1
ATOM 688 N N . ARG A 1 85 ? -23.550 -22.774 -11.800 1.00 83.75 85 ARG A N 1
ATOM 689 C CA . ARG A 1 85 ? -24.087 -24.081 -11.392 1.00 83.75 85 ARG A CA 1
ATOM 690 C C . ARG A 1 85 ? -23.950 -25.133 -12.484 1.00 83.75 85 ARG A C 1
ATOM 692 O O . ARG A 1 85 ? -23.565 -26.256 -12.187 1.00 83.75 85 ARG A O 1
ATOM 699 N N . ASN A 1 86 ? -24.252 -24.776 -13.730 1.00 83.00 86 ASN A N 1
ATOM 700 C CA . ASN A 1 86 ? -24.221 -25.721 -14.846 1.00 83.00 86 ASN A CA 1
ATOM 701 C C . ASN A 1 86 ? -22.809 -25.906 -15.421 1.00 83.00 86 ASN A C 1
ATOM 703 O O . ASN A 1 86 ? -22.478 -26.991 -15.886 1.00 83.00 86 ASN A O 1
ATOM 707 N N . GLY A 1 87 ? -21.981 -24.860 -15.399 1.00 79.94 87 GLY A N 1
ATOM 708 C CA . GLY A 1 87 ? -20.626 -24.873 -15.947 1.00 79.94 87 GLY A CA 1
ATOM 709 C C . GLY A 1 87 ? -19.585 -25.477 -15.003 1.00 79.94 87 GLY A C 1
ATOM 710 O O . GLY A 1 87 ? -18.637 -26.100 -15.472 1.00 79.94 87 GLY A O 1
ATOM 711 N N . LEU A 1 88 ? -19.764 -25.323 -13.685 1.00 79.12 88 LEU A N 1
ATOM 712 C CA . LEU A 1 88 ? -18.841 -25.824 -12.657 1.00 79.12 88 LEU A CA 1
ATOM 713 C C . LEU A 1 88 ? -19.435 -26.952 -11.796 1.00 79.12 88 LEU A C 1
ATOM 715 O O . LEU A 1 88 ? -18.746 -27.454 -10.912 1.00 79.12 88 LEU A O 1
ATOM 719 N N . ASN A 1 89 ? -20.684 -27.370 -12.045 1.00 81.31 89 ASN A N 1
ATOM 720 C CA . ASN A 1 89 ? -21.397 -28.396 -11.266 1.00 81.31 89 ASN A CA 1
ATOM 721 C C . ASN A 1 89 ? -21.424 -28.128 -9.748 1.00 81.31 89 ASN A C 1
ATOM 723 O O . ASN A 1 89 ? -21.372 -29.055 -8.940 1.00 81.31 89 ASN A O 1
ATOM 727 N N . CYS A 1 90 ? -21.520 -26.863 -9.345 1.00 79.62 90 CYS A N 1
ATOM 728 C CA . CYS A 1 90 ? -21.560 -26.482 -7.937 1.00 79.62 90 CYS A CA 1
ATOM 729 C C . CYS A 1 90 ? -22.999 -26.336 -7.406 1.00 79.62 90 CYS A C 1
ATOM 731 O O . CYS A 1 90 ? -23.966 -26.109 -8.145 1.00 79.62 90 CYS A O 1
ATOM 733 N N . SER A 1 91 ? -23.151 -26.460 -6.091 1.00 88.62 91 SER A N 1
ATOM 734 C CA . SER A 1 91 ? -24.415 -26.274 -5.378 1.00 88.62 91 SER A CA 1
ATOM 735 C C . SER A 1 91 ? -24.915 -24.818 -5.453 1.00 88.62 91 SER A C 1
ATOM 737 O O . SER A 1 91 ? -24.140 -23.903 -5.739 1.00 88.62 91 SER A O 1
ATOM 739 N N . PRO A 1 92 ? -26.211 -24.559 -5.177 1.00 83.19 92 PRO A N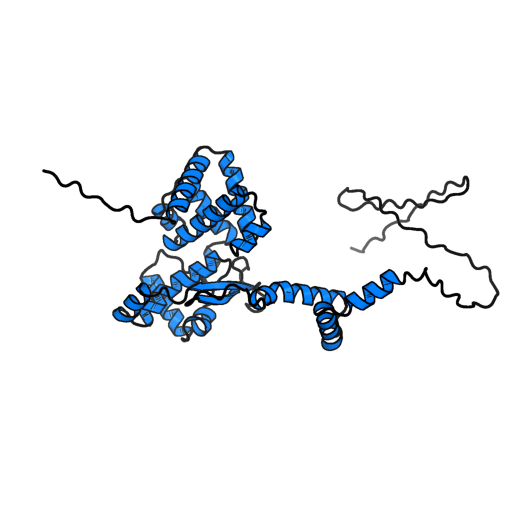 1
ATOM 740 C CA . PRO A 1 92 ? -26.743 -23.194 -5.125 1.00 83.19 92 PRO A CA 1
ATOM 741 C C . PRO A 1 92 ? -25.996 -22.293 -4.135 1.00 83.19 92 PRO A C 1
ATOM 743 O O . PRO A 1 92 ? -25.735 -21.138 -4.447 1.00 83.19 92 PRO A O 1
ATOM 746 N N . PHE A 1 93 ? -25.599 -22.849 -2.987 1.00 83.25 93 PHE A N 1
ATOM 747 C CA . PHE A 1 93 ? -24.834 -22.136 -1.967 1.00 83.25 93 PHE A CA 1
ATOM 748 C C . PHE A 1 93 ? -23.440 -21.734 -2.469 1.00 83.25 93 PHE A C 1
ATOM 750 O O . PHE A 1 93 ? -23.033 -20.587 -2.319 1.00 83.25 93 PHE A O 1
ATOM 757 N N . GLU A 1 94 ? -22.722 -22.654 -3.118 1.00 76.88 94 GLU A N 1
ATOM 758 C CA . GLU A 1 94 ? -21.405 -22.357 -3.696 1.00 76.88 94 GLU A CA 1
ATOM 759 C C . GLU A 1 94 ? -21.503 -21.316 -4.816 1.00 76.88 94 GLU A C 1
ATOM 761 O O . GLU A 1 94 ? -20.672 -20.416 -4.894 1.00 76.88 94 GLU A O 1
ATOM 766 N N . ALA A 1 95 ? -22.540 -21.388 -5.655 1.00 80.38 95 ALA A N 1
ATOM 767 C CA . ALA A 1 95 ? -22.758 -20.410 -6.715 1.00 80.38 95 ALA A CA 1
ATOM 768 C C . ALA A 1 95 ? -23.047 -19.003 -6.163 1.00 80.38 95 ALA A C 1
ATOM 770 O O . ALA A 1 95 ? -22.518 -18.023 -6.688 1.00 80.38 95 ALA A O 1
ATOM 771 N N . GLU A 1 96 ? -23.854 -18.897 -5.100 1.00 82.69 96 GLU A N 1
ATOM 772 C CA . GLU A 1 96 ? -24.119 -17.632 -4.402 1.00 82.69 96 GLU A CA 1
ATOM 773 C C . GLU A 1 96 ? -22.841 -17.054 -3.787 1.00 82.69 96 GLU A C 1
ATOM 775 O O . GLU A 1 96 ? -22.549 -15.879 -4.005 1.00 82.69 96 GLU A O 1
ATOM 780 N N . ALA A 1 97 ? -22.021 -17.886 -3.139 1.00 81.25 97 ALA A N 1
ATOM 781 C CA . ALA A 1 97 ? -20.724 -17.464 -2.616 1.00 81.25 97 ALA A CA 1
ATOM 782 C C . ALA A 1 97 ? -19.785 -16.958 -3.729 1.00 81.25 97 ALA A C 1
ATOM 784 O O . ALA A 1 97 ? -19.128 -15.929 -3.574 1.00 81.25 97 ALA A O 1
ATOM 785 N N . VAL A 1 98 ? -19.749 -17.627 -4.888 1.00 83.19 98 VAL A N 1
ATOM 786 C CA . VAL A 1 98 ? -18.965 -17.169 -6.049 1.00 83.19 98 VAL A CA 1
ATOM 787 C C . VAL A 1 98 ? -19.486 -15.830 -6.578 1.00 83.19 98 VAL A C 1
ATOM 789 O O . VAL A 1 98 ? -18.685 -14.949 -6.888 1.00 83.19 98 VAL A O 1
ATOM 792 N N . LEU A 1 99 ? -20.807 -15.642 -6.663 1.00 81.75 99 LEU A N 1
ATOM 793 C CA . LEU A 1 99 ? -21.403 -14.369 -7.076 1.00 81.75 99 LEU A CA 1
ATOM 794 C C . LEU A 1 99 ? -21.030 -13.234 -6.108 1.00 81.75 99 LEU A C 1
ATOM 796 O O . LEU A 1 99 ? -20.703 -12.138 -6.563 1.00 81.75 99 LEU A O 1
ATOM 800 N N . GLU A 1 100 ? -21.045 -13.484 -4.798 1.00 78.50 100 GLU A N 1
ATOM 801 C CA . GLU A 1 100 ? -20.609 -12.512 -3.788 1.00 78.50 100 GLU A CA 1
ATOM 802 C C . GLU A 1 100 ? -19.129 -12.143 -3.949 1.00 78.50 100 GLU A C 1
ATOM 804 O O . GLU A 1 100 ? -18.804 -10.957 -3.991 1.00 78.50 100 GLU A O 1
ATOM 809 N N . VAL A 1 101 ? -18.247 -13.127 -4.154 1.00 78.38 101 VAL A N 1
ATOM 810 C CA . VAL A 1 101 ? -16.815 -12.881 -4.404 1.00 78.38 101 VAL A CA 1
ATOM 811 C C . VAL A 1 101 ? -16.602 -12.079 -5.688 1.00 78.38 101 VAL A C 1
ATOM 813 O O . VAL A 1 101 ? -15.792 -11.155 -5.714 1.00 78.38 101 VAL A O 1
ATOM 816 N N . VAL A 1 102 ? -17.339 -12.375 -6.764 1.00 80.44 102 VAL A N 1
ATOM 817 C CA . VAL A 1 102 ? -17.241 -11.607 -8.017 1.00 80.44 102 VAL A CA 1
ATOM 818 C C . VAL A 1 102 ? -17.682 -10.160 -7.813 1.00 80.44 102 VAL A C 1
ATOM 820 O O . VAL A 1 102 ? -17.020 -9.240 -8.303 1.00 80.44 102 VAL A O 1
ATOM 823 N N . LYS A 1 103 ? -18.761 -9.943 -7.057 1.00 77.00 103 LYS A N 1
ATOM 824 C CA . LYS A 1 103 ? -19.217 -8.603 -6.679 1.00 77.00 103 LYS A CA 1
ATOM 825 C C . LYS A 1 103 ? -18.183 -7.870 -5.833 1.00 77.00 103 LYS A C 1
ATOM 827 O O . LYS A 1 103 ? -17.944 -6.692 -6.054 1.00 77.00 103 LYS A O 1
ATOM 832 N N . GLU A 1 104 ? -17.533 -8.544 -4.899 1.00 68.88 104 GLU A N 1
ATOM 833 C CA . GLU A 1 104 ? -16.520 -7.918 -4.053 1.00 68.88 104 GLU A CA 1
ATOM 834 C C . GLU A 1 104 ? -15.235 -7.579 -4.827 1.00 68.88 104 GLU A C 1
ATOM 836 O O . GLU A 1 104 ? -14.703 -6.475 -4.699 1.00 68.88 104 GLU A O 1
ATOM 841 N N . VAL A 1 105 ? -14.748 -8.506 -5.657 1.00 67.19 105 VAL A N 1
ATOM 842 C CA . VAL A 1 105 ? -13.435 -8.403 -6.313 1.00 67.19 105 VAL A CA 1
ATOM 843 C C . VAL A 1 105 ? -13.497 -7.610 -7.615 1.00 67.19 105 VAL A C 1
ATOM 845 O O . VAL A 1 105 ? -12.618 -6.786 -7.866 1.00 67.19 105 VAL A O 1
ATOM 848 N N . TYR A 1 106 ? -14.508 -7.842 -8.457 1.00 66.50 106 TYR A N 1
ATOM 849 C CA . TYR A 1 106 ? -14.547 -7.300 -9.818 1.00 66.50 106 TYR A CA 1
ATOM 850 C C . TYR A 1 106 ? -15.480 -6.105 -9.978 1.00 66.50 106 TYR A C 1
ATOM 852 O O . TYR A 1 106 ? -15.163 -5.213 -10.765 1.00 66.50 106 TYR A O 1
ATOM 860 N N . PHE A 1 107 ? -16.595 -6.018 -9.243 1.00 67.50 107 PHE A N 1
ATOM 861 C CA . PHE A 1 107 ? -17.520 -4.889 -9.434 1.00 67.50 107 PHE A CA 1
ATOM 862 C C . PHE A 1 107 ? -16.893 -3.512 -9.153 1.00 67.50 107 PHE A C 1
ATOM 864 O O . PHE A 1 107 ? -17.225 -2.590 -9.899 1.00 67.50 107 PHE A O 1
ATOM 871 N N . PRO A 1 108 ? -15.935 -3.336 -8.212 1.00 65.06 108 PRO A N 1
ATOM 872 C CA . PRO A 1 108 ? -15.216 -2.065 -8.071 1.00 65.06 108 PRO A CA 1
ATOM 873 C C . PRO A 1 108 ? -14.495 -1.588 -9.344 1.00 65.06 108 PRO A C 1
ATOM 875 O O . PRO A 1 108 ? -14.153 -0.409 -9.438 1.00 65.06 108 PRO A O 1
ATOM 878 N N . PHE A 1 109 ? -14.253 -2.489 -10.303 1.00 59.25 109 PHE A N 1
ATOM 879 C CA . PHE A 1 109 ? -13.591 -2.222 -11.583 1.00 59.25 109 PHE A CA 1
ATOM 880 C C . PHE A 1 109 ? -14.541 -2.225 -12.790 1.00 59.25 109 PHE A C 1
ATOM 882 O O . PHE A 1 109 ? -14.142 -1.773 -13.859 1.00 59.25 109 PHE A O 1
ATOM 889 N N . LEU A 1 110 ? -15.762 -2.753 -12.643 1.00 59.53 110 LEU A N 1
ATOM 890 C CA . LEU A 1 110 ? -16.752 -2.872 -13.724 1.00 59.53 110 LEU A CA 1
ATOM 891 C C . LEU A 1 110 ? -17.736 -1.700 -13.777 1.00 59.53 110 LEU A C 1
ATOM 893 O O . LEU A 1 110 ? -18.420 -1.528 -14.782 1.00 59.53 110 LEU A O 1
ATOM 897 N N . ASP A 1 111 ? -17.820 -0.899 -12.716 1.00 55.25 111 ASP A N 1
ATOM 898 C CA . ASP A 1 111 ? -18.629 0.314 -12.729 1.00 55.25 111 ASP A CA 1
ATOM 899 C C . ASP A 1 111 ? -17.990 1.341 -13.685 1.00 55.25 111 ASP A C 1
ATOM 901 O O . ASP A 1 111 ? -16.842 1.742 -13.496 1.00 55.25 111 ASP A O 1
ATOM 905 N N . GLU A 1 112 ? -18.695 1.783 -14.729 1.00 50.66 112 GLU A N 1
ATOM 906 C CA . GLU A 1 112 ? -18.203 2.824 -15.653 1.00 50.66 112 GLU A CA 1
ATOM 907 C C . GLU A 1 112 ? -18.009 4.180 -14.947 1.00 50.66 112 GLU A C 1
ATOM 909 O O . GLU A 1 112 ? -17.269 5.039 -15.434 1.00 50.66 112 GLU A O 1
ATOM 914 N N . GLN A 1 113 ? -18.622 4.358 -13.768 1.00 50.06 113 GLN A N 1
ATOM 915 C CA . GLN A 1 113 ? -18.365 5.486 -12.869 1.00 50.06 113 GLN A CA 1
ATOM 916 C C . GLN A 1 113 ? -17.184 5.258 -11.915 1.00 50.06 113 GLN A C 1
ATOM 918 O O . GLN A 1 113 ? -16.843 6.153 -11.132 1.00 50.06 113 GLN A O 1
ATOM 923 N N . SER A 1 114 ? -16.535 4.089 -11.968 1.00 48.19 114 SER A N 1
ATOM 924 C CA . SER A 1 114 ? -15.324 3.824 -11.200 1.00 48.19 114 SER A CA 1
ATOM 925 C C . SER A 1 114 ? -14.292 4.899 -11.522 1.00 48.19 114 SER A C 1
ATOM 927 O O . SER A 1 114 ? -14.026 5.244 -12.675 1.00 48.19 114 SER A O 1
ATOM 929 N N . VAL A 1 115 ? -13.761 5.503 -10.459 1.00 51.00 115 VAL A N 1
ATOM 930 C CA . VAL A 1 115 ? -12.760 6.567 -10.522 1.00 51.00 115 VAL A CA 1
ATOM 931 C C . VAL A 1 115 ? -11.626 6.087 -11.422 1.00 51.00 115 VAL A C 1
ATOM 933 O O . VAL A 1 115 ? -10.796 5.290 -10.975 1.00 51.00 115 VAL A O 1
ATOM 936 N N . LYS A 1 116 ? -11.605 6.554 -12.682 1.00 53.19 116 LYS A N 1
ATOM 937 C CA . LYS A 1 116 ? -10.495 6.323 -13.611 1.00 53.19 116 LYS A CA 1
ATOM 938 C C . LYS A 1 116 ? -9.226 6.598 -12.828 1.00 53.19 116 LYS A C 1
ATOM 940 O O . LYS A 1 116 ? -9.134 7.649 -12.186 1.00 53.19 116 LYS A O 1
ATOM 945 N N . ALA A 1 117 ? -8.293 5.643 -12.826 1.00 56.19 117 ALA A N 1
ATOM 946 C CA . ALA A 1 117 ? -6.999 5.867 -12.205 1.00 56.19 117 ALA A CA 1
ATOM 947 C C . ALA A 1 117 ? -6.492 7.219 -12.730 1.00 56.19 117 ALA A C 1
ATOM 949 O O . ALA A 1 117 ? -6.425 7.389 -13.953 1.00 56.19 117 ALA A O 1
ATOM 950 N N . PRO A 1 118 ? -6.250 8.212 -11.850 1.00 57.12 118 PRO A N 1
ATOM 951 C CA . PRO A 1 118 ? -5.758 9.503 -12.294 1.00 57.12 118 PRO A CA 1
ATOM 952 C C . PRO A 1 118 ? -4.551 9.283 -13.214 1.00 57.12 118 PRO A C 1
ATOM 954 O O . PRO A 1 118 ? -3.771 8.363 -12.941 1.00 57.12 118 PRO A O 1
ATOM 957 N N . PRO A 1 119 ? -4.396 10.063 -14.298 1.00 63.41 119 PRO A N 1
ATOM 958 C CA . PRO A 1 119 ? -3.280 9.893 -15.220 1.00 63.41 119 PRO A CA 1
ATOM 959 C C . PRO A 1 119 ? -1.948 9.740 -14.473 1.00 63.41 119 PRO A C 1
ATOM 961 O O . PRO A 1 119 ? -1.679 10.474 -13.522 1.00 63.41 119 PRO A O 1
ATOM 964 N N . GLY A 1 120 ? -1.144 8.750 -14.869 1.00 68.62 120 GLY A N 1
ATOM 965 C CA . GLY A 1 120 ? 0.120 8.424 -14.197 1.00 68.62 120 GLY A CA 1
ATOM 966 C C . GLY A 1 120 ? 0.005 7.460 -13.010 1.00 68.62 120 GLY A C 1
ATOM 967 O O . GLY A 1 120 ? 1.020 7.190 -12.365 1.00 68.62 120 GLY A O 1
ATOM 968 N N . LYS A 1 121 ? -1.184 6.911 -12.721 1.00 81.12 121 LYS A N 1
ATOM 969 C CA . LYS A 1 121 ? -1.374 5.844 -11.725 1.00 81.12 121 LYS A CA 1
ATOM 970 C C . LYS A 1 121 ? -1.681 4.486 -12.353 1.00 81.12 121 LYS A C 1
ATOM 972 O O . LYS A 1 121 ? -2.323 4.408 -13.396 1.00 81.12 121 LYS A O 1
ATOM 977 N N . VAL A 1 122 ? -1.272 3.416 -11.675 1.00 83.88 122 VAL A N 1
ATOM 978 C CA . VAL A 1 122 ? -1.592 2.022 -12.016 1.00 83.88 122 VAL A CA 1
ATOM 979 C C . VAL A 1 122 ? -2.225 1.328 -10.817 1.00 83.88 122 VAL A C 1
ATOM 981 O O . VAL A 1 122 ? -1.845 1.586 -9.679 1.00 83.88 122 VAL A O 1
ATOM 984 N N . THR A 1 123 ? -3.186 0.439 -11.057 1.00 82.75 123 THR A N 1
ATOM 985 C CA . THR A 1 123 ? -3.715 -0.435 -10.004 1.00 82.75 123 THR A CA 1
ATOM 986 C C . THR A 1 123 ? -3.080 -1.813 -10.128 1.00 82.75 123 THR A C 1
ATOM 988 O O . THR A 1 123 ? -3.080 -2.391 -11.212 1.00 82.75 123 THR A O 1
ATOM 991 N N . LEU A 1 124 ? -2.523 -2.325 -9.032 1.00 84.00 124 LEU A N 1
ATOM 992 C CA . LEU A 1 124 ? -1.889 -3.638 -8.951 1.00 84.00 124 LEU A CA 1
ATOM 993 C C . LEU A 1 124 ? -2.5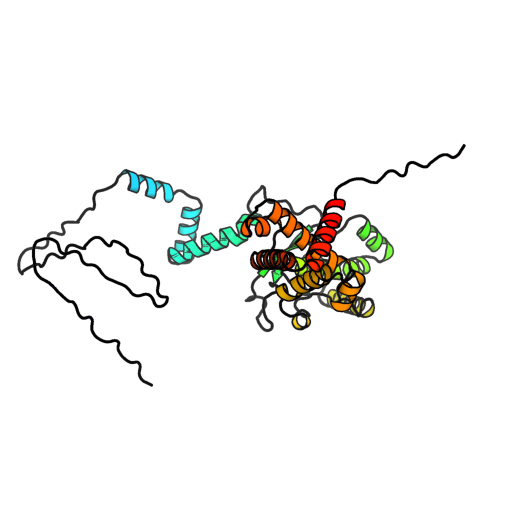53 -4.484 -7.872 1.00 84.00 124 LEU A C 1
ATOM 995 O O . LEU A 1 124 ? -2.948 -3.979 -6.825 1.00 84.00 124 LEU A O 1
ATOM 999 N N . ILE A 1 125 ? -2.606 -5.790 -8.110 1.00 82.25 125 ILE A N 1
ATOM 1000 C CA . ILE A 1 125 ? -2.924 -6.773 -7.078 1.00 82.25 125 ILE A CA 1
ATOM 1001 C C . ILE A 1 125 ? -1.608 -7.208 -6.436 1.00 82.25 125 ILE A C 1
ATOM 1003 O O . ILE A 1 125 ? -0.755 -7.786 -7.114 1.00 82.25 125 ILE A O 1
ATOM 1007 N N . ALA A 1 126 ? -1.453 -6.906 -5.151 1.00 85.94 126 ALA A N 1
ATOM 1008 C CA . ALA A 1 126 ? -0.263 -7.176 -4.352 1.00 85.94 126 ALA A CA 1
ATOM 1009 C C . ALA A 1 126 ? -0.616 -8.057 -3.143 1.00 85.94 126 ALA A C 1
ATOM 1011 O O . ALA A 1 126 ? -1.788 -8.270 -2.839 1.00 85.94 126 ALA A O 1
ATOM 1012 N N . VAL A 1 127 ? 0.390 -8.603 -2.462 1.00 83.56 127 VAL A N 1
ATOM 1013 C CA . VAL A 1 127 ? 0.170 -9.481 -1.300 1.00 83.56 127 VAL A CA 1
ATOM 1014 C C . VAL A 1 127 ? -0.231 -8.640 -0.093 1.00 83.56 127 VAL A C 1
ATOM 1016 O O . VAL A 1 127 ? 0.399 -7.613 0.151 1.00 83.56 127 VAL A O 1
ATOM 1019 N N . SER A 1 128 ? -1.242 -9.068 0.663 1.00 83.06 128 SER A N 1
ATOM 1020 C CA . SER A 1 128 ? -1.628 -8.428 1.926 1.00 83.06 128 SER A CA 1
ATOM 1021 C C . SER A 1 128 ? -0.424 -8.334 2.867 1.00 83.06 128 SER A C 1
ATOM 1023 O O . SER A 1 128 ? 0.380 -9.259 2.987 1.00 83.06 128 SER A O 1
ATOM 1025 N N . ALA A 1 129 ? -0.262 -7.191 3.520 1.00 81.44 129 ALA A N 1
ATOM 1026 C CA . ALA A 1 129 ? 0.871 -6.940 4.395 1.00 81.44 129 ALA A CA 1
ATOM 1027 C C . ALA A 1 129 ? 0.731 -7.623 5.765 1.00 81.44 129 ALA A C 1
ATOM 1029 O O . ALA A 1 129 ? 1.723 -7.745 6.481 1.00 81.44 129 ALA A O 1
ATOM 1030 N N . ASP A 1 130 ? -0.474 -8.091 6.098 1.00 74.62 130 ASP A N 1
ATOM 1031 C CA . ASP A 1 130 ? -0.759 -8.860 7.311 1.00 74.62 130 ASP A CA 1
ATOM 1032 C C . ASP A 1 130 ? -0.583 -10.383 7.098 1.00 74.62 130 ASP A C 1
ATOM 1034 O O . ASP A 1 130 ? -0.697 -11.161 8.046 1.00 74.62 130 ASP A O 1
ATOM 1038 N N . GLU A 1 131 ? -0.249 -10.830 5.878 1.00 74.31 131 GLU A N 1
ATOM 1039 C CA . GLU A 1 131 ? 0.023 -12.246 5.594 1.00 74.31 131 GLU A CA 1
ATOM 1040 C C . GLU A 1 131 ? 1.374 -12.715 6.172 1.00 74.31 131 GLU A C 1
ATOM 1042 O O . GLU A 1 131 ? 2.422 -12.130 5.860 1.00 74.31 131 GLU A O 1
ATOM 1047 N N . PRO A 1 132 ? 1.401 -13.809 6.961 1.00 68.25 132 PRO A N 1
ATOM 1048 C CA . PRO A 1 132 ? 2.625 -14.337 7.552 1.00 68.25 132 PRO A CA 1
ATOM 1049 C C . PRO A 1 132 ? 3.662 -14.834 6.531 1.00 68.25 132 PRO A C 1
ATOM 1051 O O . PRO A 1 132 ? 3.410 -15.065 5.345 1.00 68.25 132 PRO A O 1
ATOM 1054 N N . ALA A 1 133 ? 4.885 -15.028 7.030 1.00 68.62 133 ALA A N 1
ATOM 1055 C CA . ALA A 1 133 ? 5.973 -15.671 6.301 1.00 68.62 133 ALA A CA 1
ATOM 1056 C C . ALA A 1 133 ? 5.634 -17.108 5.878 1.00 68.62 133 ALA A C 1
ATOM 1058 O O . ALA A 1 133 ? 4.875 -17.796 6.552 1.00 68.62 133 ALA A O 1
ATOM 1059 N N . GLY A 1 134 ? 6.278 -17.589 4.812 1.00 68.00 134 GLY A N 1
ATOM 1060 C CA . GLY A 1 134 ? 6.343 -19.023 4.506 1.00 68.00 134 GLY A CA 1
ATOM 1061 C C . GLY A 1 134 ? 5.210 -19.590 3.650 1.00 68.00 134 GLY A C 1
ATOM 1062 O O . GLY A 1 134 ? 5.335 -20.721 3.192 1.00 68.00 134 GLY A O 1
ATOM 1063 N N . LYS A 1 135 ? 4.151 -18.823 3.367 1.00 75.00 135 LYS A N 1
ATOM 1064 C CA . LYS A 1 135 ? 3.138 -19.221 2.380 1.00 75.00 135 LYS A CA 1
ATOM 1065 C C . LYS A 1 135 ? 3.589 -18.901 0.945 1.00 75.00 135 LYS A C 1
ATOM 1067 O O . LYS A 1 135 ? 4.173 -17.833 0.723 1.00 75.00 135 LYS A O 1
ATOM 1072 N N . PRO A 1 136 ? 3.303 -19.772 -0.041 1.00 73.69 136 PRO A N 1
ATOM 1073 C CA . PRO A 1 136 ? 3.448 -19.433 -1.453 1.00 73.69 136 PRO A CA 1
ATOM 1074 C C . PRO A 1 136 ? 2.588 -18.218 -1.826 1.00 73.69 136 PRO A C 1
ATOM 1076 O O . PRO A 1 136 ? 1.457 -18.087 -1.369 1.00 73.69 136 PRO A O 1
ATOM 1079 N N . VAL A 1 137 ? 3.085 -17.349 -2.716 1.00 73.56 137 VAL A N 1
ATOM 1080 C CA . VAL A 1 137 ? 2.365 -16.133 -3.163 1.00 73.56 137 VAL A CA 1
ATOM 1081 C C . VAL A 1 137 ? 0.989 -16.452 -3.769 1.00 73.56 137 VAL A C 1
ATOM 1083 O O . VAL A 1 137 ? 0.063 -15.645 -3.666 1.00 73.56 137 VAL A O 1
ATOM 1086 N N . ALA A 1 138 ? 0.845 -17.631 -4.382 1.00 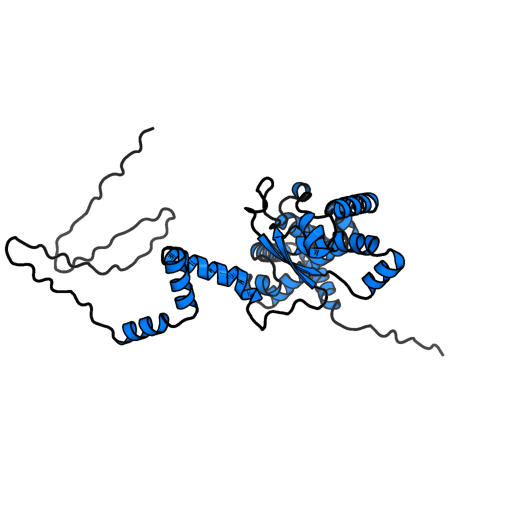72.31 138 ALA A N 1
ATOM 1087 C CA . ALA A 1 138 ? -0.426 -18.116 -4.911 1.00 72.31 138 ALA A CA 1
ATOM 1088 C C . ALA A 1 138 ? -1.511 -18.191 -3.823 1.00 72.31 138 ALA A C 1
ATOM 1090 O O . ALA A 1 138 ? -2.638 -17.763 -4.076 1.00 72.31 138 ALA A O 1
ATOM 1091 N N . ASP A 1 139 ? -1.133 -18.594 -2.609 1.00 73.00 139 ASP A N 1
ATOM 1092 C CA . ASP A 1 139 ? -2.040 -18.884 -1.494 1.00 73.00 139 ASP A CA 1
ATOM 1093 C C . ASP A 1 139 ? -2.164 -17.724 -0.498 1.00 73.00 139 ASP A C 1
ATOM 1095 O O . ASP A 1 139 ? -2.995 -17.764 0.407 1.00 73.00 139 ASP A O 1
ATOM 1099 N N . CYS A 1 1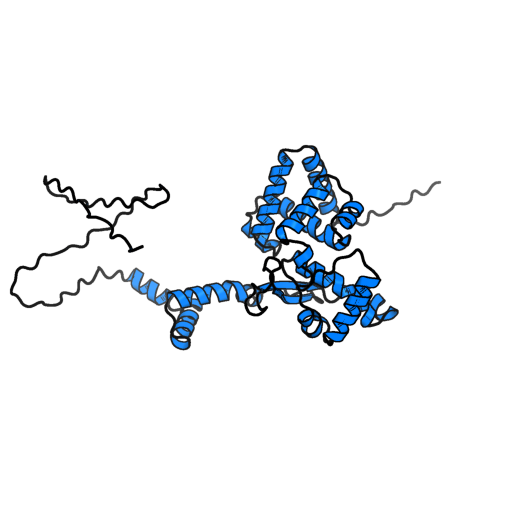40 ? -1.341 -16.683 -0.642 1.00 78.81 140 CYS A N 1
ATOM 1100 C CA . CYS A 1 140 ? -1.465 -15.479 0.170 1.00 78.81 140 CYS A CA 1
ATOM 1101 C C . CYS A 1 140 ? -2.738 -14.701 -0.186 1.00 78.81 140 CYS A C 1
ATOM 1103 O O . CYS A 1 140 ? -3.090 -14.574 -1.369 1.00 78.81 140 CYS A O 1
ATOM 1105 N N . GLU A 1 141 ? -3.355 -14.086 0.823 1.00 79.38 141 GLU A N 1
ATOM 1106 C CA . GLU A 1 141 ? -4.339 -13.023 0.660 1.00 79.38 141 GLU A CA 1
ATOM 1107 C C . GLU A 1 141 ? -3.753 -11.884 -0.184 1.00 79.38 141 GLU A C 1
ATOM 1109 O O . GLU A 1 141 ? -2.588 -11.484 -0.048 1.00 79.38 141 GLU A O 1
ATOM 1114 N N . LYS A 1 142 ? -4.573 -11.375 -1.103 1.00 81.25 142 LYS A N 1
ATOM 1115 C CA . LYS A 1 142 ? -4.189 -10.352 -2.071 1.00 81.25 142 LYS A CA 1
ATOM 1116 C C . LYS A 1 142 ? -5.061 -9.128 -1.886 1.00 81.25 142 LYS A C 1
ATOM 1118 O O . LYS A 1 142 ? -6.256 -9.238 -1.637 1.00 81.25 142 LYS A O 1
ATOM 1123 N N . GLN A 1 143 ? -4.464 -7.964 -2.081 1.00 78.94 143 GLN A N 1
ATOM 1124 C CA . GLN A 1 143 ? -5.140 -6.687 -1.976 1.00 78.94 143 GLN A CA 1
ATOM 1125 C C . GLN A 1 143 ? -4.821 -5.813 -3.190 1.00 78.94 143 GLN A C 1
ATOM 1127 O O . GLN A 1 143 ? -3.684 -5.748 -3.663 1.00 78.94 143 GLN A O 1
ATOM 1132 N N . SER A 1 144 ? -5.841 -5.116 -3.686 1.00 80.12 144 SER A N 1
ATOM 1133 C CA . SER A 1 144 ? -5.681 -4.106 -4.728 1.00 80.12 144 SER A CA 1
ATOM 1134 C C . SER A 1 144 ? -5.066 -2.825 -4.161 1.00 80.12 144 SER A C 1
ATOM 1136 O O . SER A 1 144 ? -5.584 -2.256 -3.198 1.00 80.12 144 SER A O 1
ATOM 1138 N N . VAL A 1 145 ? -4.007 -2.328 -4.802 1.00 83.31 145 VAL A N 1
ATOM 1139 C CA . VAL A 1 145 ? -3.338 -1.063 -4.476 1.00 83.31 145 VAL A CA 1
ATOM 1140 C C . VAL A 1 145 ? -3.197 -0.174 -5.703 1.00 83.31 145 VAL A C 1
ATOM 1142 O O . VAL A 1 145 ? -2.896 -0.640 -6.796 1.00 83.31 145 VAL A O 1
ATOM 1145 N N . CYS A 1 146 ? -3.400 1.125 -5.522 1.00 85.12 146 CYS A N 1
ATOM 1146 C CA . CYS A 1 146 ? -3.193 2.141 -6.547 1.00 85.12 146 CYS A CA 1
ATOM 1147 C C . CYS A 1 146 ? -1.833 2.802 -6.323 1.00 85.12 146 CYS A C 1
ATOM 1149 O O . CYS A 1 146 ? -1.586 3.347 -5.250 1.00 85.12 146 CYS A O 1
ATOM 1151 N N . LEU A 1 147 ? -0.954 2.726 -7.314 1.00 88.44 147 LEU A N 1
ATOM 1152 C CA . LEU A 1 147 ? 0.406 3.236 -7.262 1.00 88.44 147 LEU A CA 1
ATOM 1153 C C . LEU A 1 147 ? 0.586 4.390 -8.234 1.00 88.44 147 LEU A C 1
ATOM 1155 O O . LEU A 1 147 ? 0.124 4.336 -9.373 1.00 88.44 147 LEU A O 1
ATOM 1159 N N . THR A 1 148 ? 1.309 5.414 -7.807 1.00 88.19 148 THR A N 1
ATOM 1160 C CA . THR A 1 148 ? 1.631 6.571 -8.635 1.00 88.19 148 THR A CA 1
ATOM 1161 C C . THR A 1 148 ? 2.959 6.317 -9.342 1.00 88.19 148 THR A C 1
ATOM 1163 O O . THR A 1 148 ? 4.012 6.330 -8.713 1.00 88.19 148 THR A O 1
ATOM 1166 N N . ILE A 1 149 ? 2.937 6.052 -10.648 1.00 88.00 149 ILE A N 1
ATOM 1167 C CA . ILE A 1 149 ? 4.148 5.706 -11.406 1.00 88.00 149 ILE A CA 1
ATOM 1168 C C . ILE A 1 149 ? 4.999 6.941 -11.681 1.00 88.00 149 ILE A C 1
ATOM 1170 O O . ILE A 1 149 ? 6.211 6.893 -11.483 1.00 88.00 149 ILE A O 1
ATOM 1174 N N . HIS A 1 150 ? 4.361 8.040 -12.082 1.00 84.44 150 HIS A N 1
ATOM 1175 C CA . HIS A 1 150 ? 5.027 9.280 -12.467 1.00 84.44 150 HIS A CA 1
ATOM 1176 C C . HIS A 1 150 ? 4.361 10.487 -11.794 1.00 84.44 150 HIS A C 1
ATOM 1178 O O . HIS A 1 150 ? 3.139 10.635 -11.842 1.00 84.44 150 HIS A O 1
ATOM 1184 N N . ARG A 1 151 ? 5.160 11.356 -11.172 1.00 82.25 151 ARG A N 1
ATOM 1185 C CA . ARG A 1 151 ? 4.741 12.569 -10.444 1.00 82.25 151 ARG A CA 1
ATOM 1186 C C . ARG A 1 151 ? 4.749 13.833 -11.305 1.00 82.25 151 ARG A C 1
ATOM 1188 O O . ARG A 1 151 ? 4.482 14.922 -10.805 1.00 82.25 151 ARG A O 1
ATOM 1195 N N . GLY A 1 152 ? 5.047 13.703 -12.594 1.00 79.19 152 GLY A N 1
ATOM 1196 C CA . GLY A 1 152 ? 5.115 14.828 -13.525 1.00 79.19 152 GLY A CA 1
ATOM 1197 C C . GLY A 1 152 ? 6.480 15.527 -13.461 1.00 79.19 152 GLY A C 1
ATOM 1198 O O . GLY A 1 152 ? 7.491 14.826 -13.431 1.00 79.19 152 GLY A O 1
ATOM 1199 N N . PRO A 1 153 ? 6.543 16.872 -13.391 1.00 77.31 153 PRO A N 1
ATOM 1200 C CA . PRO A 1 153 ? 7.787 17.627 -13.594 1.00 77.31 153 PRO A CA 1
ATOM 1201 C C . PRO A 1 153 ? 8.953 17.280 -12.658 1.00 77.31 153 PRO A C 1
ATOM 1203 O O . PRO A 1 153 ? 10.110 17.507 -13.004 1.00 77.31 153 PRO A O 1
ATOM 1206 N N . GLU A 1 154 ? 8.678 16.777 -11.451 1.00 80.81 154 GLU A N 1
ATOM 1207 C CA . GLU A 1 154 ? 9.724 16.328 -10.520 1.00 80.81 154 GLU A CA 1
ATOM 1208 C C . GLU A 1 154 ? 10.479 15.116 -11.066 1.00 80.81 154 GLU A C 1
ATOM 1210 O O . GLU A 1 154 ? 11.708 15.076 -11.024 1.00 80.81 154 GLU A O 1
ATOM 1215 N N . ASP A 1 155 ? 9.743 14.159 -11.626 1.00 84.75 155 ASP A N 1
ATOM 1216 C CA . ASP A 1 155 ? 10.315 12.943 -12.189 1.00 84.75 155 ASP A CA 1
ATOM 1217 C C . ASP A 1 155 ? 10.944 13.211 -13.565 1.00 84.75 155 ASP A C 1
ATOM 1219 O O . ASP A 1 155 ? 11.992 12.639 -13.860 1.00 84.75 155 ASP A O 1
ATOM 1223 N N . ASP A 1 156 ? 10.406 14.158 -14.347 1.00 81.69 156 ASP A N 1
ATOM 1224 C CA . ASP A 1 156 ? 11.015 14.608 -15.609 1.00 81.69 156 ASP A CA 1
ATOM 1225 C C . ASP A 1 156 ? 12.435 15.157 -15.388 1.00 81.69 156 ASP A C 1
ATOM 1227 O O . ASP A 1 156 ? 13.359 14.848 -16.142 1.00 81.69 156 ASP A O 1
ATOM 1231 N N . LYS A 1 157 ? 12.647 15.927 -14.310 1.00 88.81 157 LYS A N 1
ATOM 1232 C CA . LYS A 1 157 ? 13.978 16.441 -13.935 1.00 88.81 157 LYS A CA 1
ATOM 1233 C C . LYS A 1 157 ? 14.942 15.320 -13.558 1.00 88.81 157 LYS A C 1
ATOM 1235 O O . LYS A 1 157 ? 16.117 15.376 -13.919 1.00 88.81 157 LYS A O 1
ATOM 1240 N N . ILE A 1 158 ? 14.460 14.304 -12.841 1.00 90.31 158 ILE A N 1
ATOM 1241 C CA . ILE A 1 158 ? 15.274 13.137 -12.477 1.00 90.31 158 ILE A CA 1
ATOM 1242 C C . ILE A 1 158 ? 15.631 12.342 -13.735 1.00 90.31 158 ILE A C 1
ATOM 1244 O O . ILE A 1 158 ? 16.783 11.951 -13.895 1.00 90.31 158 ILE A O 1
ATOM 1248 N N . LEU A 1 159 ? 14.681 12.147 -14.651 1.00 85.00 159 LEU A N 1
ATOM 1249 C CA . LEU A 1 159 ? 14.926 11.485 -15.931 1.00 85.00 159 LEU A CA 1
ATOM 1250 C C . LEU A 1 159 ? 15.969 12.232 -16.767 1.00 85.00 159 LEU A C 1
ATOM 1252 O O . LEU A 1 159 ? 16.867 11.595 -17.311 1.00 85.00 159 LEU A O 1
ATOM 1256 N N . GLN A 1 160 ? 15.900 13.563 -16.829 1.00 86.56 160 GLN A N 1
ATOM 1257 C CA . GLN A 1 160 ? 16.887 14.377 -17.546 1.00 86.56 160 GLN A CA 1
ATOM 1258 C C . GLN A 1 160 ? 18.275 14.336 -16.892 1.00 86.56 160 GLN A C 1
ATOM 1260 O O . GLN A 1 160 ? 19.274 14.216 -17.594 1.00 86.56 160 GLN A O 1
ATOM 1265 N N . GLY A 1 161 ? 18.352 14.432 -15.561 1.00 92.56 161 GLY A N 1
ATOM 1266 C CA . GLY A 1 161 ? 19.630 14.522 -14.847 1.00 92.56 161 GLY A CA 1
ATOM 1267 C C . GLY A 1 161 ? 20.305 13.179 -14.552 1.00 92.56 161 GLY A C 1
ATOM 1268 O O . GLY A 1 161 ? 21.527 13.091 -14.549 1.00 92.56 161 GLY A O 1
ATOM 1269 N N . GLN A 1 162 ? 19.524 12.133 -14.276 1.00 90.31 162 GLN A N 1
ATOM 1270 C CA . GLN A 1 162 ? 19.999 10.834 -13.768 1.00 90.31 162 GLN A CA 1
ATOM 1271 C C . GLN A 1 162 ? 19.523 9.641 -14.619 1.00 90.31 162 GLN A C 1
ATOM 1273 O O . GLN A 1 162 ? 19.828 8.482 -14.315 1.00 90.31 162 GLN A O 1
ATOM 1278 N N . GLY A 1 163 ? 18.764 9.899 -15.687 1.00 92.00 163 GLY A N 1
ATOM 1279 C CA . GLY A 1 163 ? 18.251 8.877 -16.590 1.00 92.00 163 GLY A CA 1
ATOM 1280 C C . GLY A 1 163 ? 17.203 7.956 -15.961 1.00 92.00 163 GLY A C 1
ATOM 1281 O O . GLY A 1 163 ? 16.736 8.126 -14.832 1.00 92.00 163 GLY A O 1
ATOM 1282 N N . ALA A 1 164 ? 16.855 6.902 -16.703 1.00 90.38 164 ALA A N 1
ATOM 1283 C CA . ALA A 1 164 ? 15.864 5.917 -16.274 1.00 90.38 164 ALA A CA 1
ATOM 1284 C C . ALA A 1 164 ? 16.258 5.182 -14.979 1.00 90.38 164 ALA A C 1
ATOM 1286 O O . ALA A 1 164 ? 15.386 4.736 -14.239 1.00 90.38 164 ALA A O 1
ATOM 1287 N N . ALA A 1 165 ? 17.558 5.035 -14.694 1.00 92.56 165 ALA A N 1
ATOM 1288 C CA . ALA A 1 165 ? 18.025 4.392 -13.467 1.00 92.56 165 ALA A CA 1
ATOM 1289 C C . ALA A 1 165 ? 17.751 5.248 -12.225 1.00 92.56 165 ALA A C 1
ATOM 1291 O O . ALA A 1 165 ? 17.151 4.736 -11.281 1.00 92.56 165 ALA A O 1
ATOM 1292 N N . GLY A 1 166 ? 18.101 6.540 -12.255 1.00 92.38 166 GLY A N 1
ATOM 1293 C CA . GLY A 1 166 ? 17.795 7.459 -11.155 1.00 92.38 166 GLY A CA 1
ATOM 1294 C C . GLY A 1 166 ? 16.291 7.597 -10.922 1.00 92.38 166 GLY A C 1
ATOM 1295 O O . GLY A 1 166 ? 15.833 7.523 -9.784 1.00 92.38 166 GLY A O 1
ATOM 1296 N N . PHE A 1 167 ? 15.499 7.665 -12.000 1.00 92.94 167 PHE A N 1
ATOM 1297 C CA . PHE A 1 167 ? 14.036 7.663 -11.901 1.00 92.94 167 PHE A CA 1
ATOM 1298 C C . PHE A 1 167 ? 13.504 6.410 -11.195 1.00 92.94 167 PHE A C 1
ATOM 1300 O O . PHE A 1 167 ? 12.753 6.522 -10.225 1.00 92.94 167 PHE A O 1
ATOM 1307 N N . ARG A 1 168 ? 13.919 5.208 -11.630 1.00 94.75 168 ARG A N 1
ATOM 1308 C CA . ARG A 1 168 ? 13.495 3.958 -10.979 1.00 94.75 168 ARG A CA 1
ATOM 1309 C C . ARG A 1 168 ? 13.880 3.936 -9.507 1.00 94.75 168 ARG A C 1
ATOM 1311 O O . ARG A 1 168 ? 13.041 3.611 -8.675 1.00 94.75 168 ARG A O 1
ATOM 1318 N N . GLN A 1 169 ? 15.120 4.290 -9.181 1.00 94.12 169 GLN A N 1
ATOM 1319 C CA . GLN A 1 169 ? 15.618 4.299 -7.805 1.00 94.12 169 GLN A CA 1
ATOM 1320 C C . GLN A 1 169 ? 14.794 5.243 -6.919 1.00 94.12 169 GLN A C 1
ATOM 1322 O O . GLN A 1 169 ? 14.336 4.832 -5.853 1.00 94.12 169 GLN A O 1
ATOM 1327 N N . ALA A 1 170 ? 14.501 6.455 -7.399 1.00 90.56 170 ALA A N 1
ATOM 1328 C CA . ALA A 1 170 ? 13.642 7.401 -6.693 1.00 90.56 170 ALA A CA 1
ATOM 1329 C C . ALA A 1 170 ? 12.213 6.861 -6.493 1.00 90.56 170 ALA A C 1
ATOM 1331 O O . ALA A 1 170 ? 11.645 6.994 -5.409 1.00 90.56 170 ALA A O 1
ATOM 1332 N N . ARG A 1 171 ? 11.630 6.212 -7.511 1.00 92.19 171 ARG A N 1
ATOM 1333 C CA . ARG A 1 171 ? 10.263 5.673 -7.433 1.00 92.19 171 ARG A CA 1
ATOM 1334 C C . ARG A 1 171 ? 10.151 4.395 -6.601 1.00 92.19 171 ARG A C 1
ATOM 1336 O O . ARG A 1 171 ? 9.118 4.209 -5.971 1.00 92.19 171 ARG A O 1
ATOM 1343 N N . ILE A 1 172 ? 11.157 3.516 -6.558 1.00 94.12 172 ILE A N 1
ATOM 1344 C CA . ILE A 1 172 ? 11.075 2.225 -5.841 1.00 94.12 172 ILE A CA 1
ATOM 1345 C C . ILE A 1 172 ? 10.707 2.420 -4.365 1.00 94.12 172 ILE A C 1
ATOM 1347 O O . ILE A 1 172 ? 9.817 1.725 -3.872 1.00 94.12 172 ILE A O 1
ATOM 1351 N N . ILE A 1 173 ? 11.353 3.365 -3.672 1.00 89.31 173 ILE A N 1
ATOM 1352 C CA . ILE A 1 173 ? 11.076 3.643 -2.252 1.00 89.31 173 ILE A CA 1
ATOM 1353 C C . ILE A 1 173 ? 9.627 4.108 -2.082 1.00 89.31 173 ILE A C 1
ATOM 1355 O O . ILE A 1 173 ? 8.884 3.549 -1.273 1.00 89.31 173 ILE A O 1
ATOM 1359 N N . ASP A 1 174 ? 9.214 5.088 -2.886 1.00 88.81 174 ASP A N 1
ATOM 1360 C CA . ASP A 1 174 ? 7.878 5.674 -2.814 1.00 88.81 174 ASP A CA 1
ATOM 1361 C C . ASP A 1 174 ? 6.779 4.660 -3.143 1.00 88.81 174 ASP A C 1
ATOM 1363 O O . ASP A 1 174 ? 5.764 4.621 -2.456 1.00 88.81 174 ASP A O 1
ATOM 1367 N N . LEU A 1 175 ? 6.980 3.814 -4.156 1.00 92.50 175 LEU A N 1
ATOM 1368 C CA . LEU A 1 175 ? 6.017 2.790 -4.565 1.00 92.50 175 LEU A CA 1
ATOM 1369 C C . LEU A 1 175 ? 5.845 1.712 -3.491 1.00 92.50 175 LEU A C 1
ATOM 1371 O O . LEU A 1 175 ? 4.715 1.340 -3.173 1.00 92.50 175 LEU A O 1
ATOM 1375 N N . CYS A 1 176 ? 6.949 1.237 -2.903 1.00 91.31 176 CYS A N 1
ATOM 1376 C CA . CYS A 1 176 ? 6.888 0.278 -1.797 1.00 91.31 176 CYS A CA 1
ATOM 1377 C C . CYS A 1 176 ? 6.148 0.883 -0.601 1.00 91.31 176 CYS A C 1
ATOM 1379 O O . CYS A 1 176 ? 5.307 0.227 0.010 1.00 91.31 176 CYS A O 1
ATOM 1381 N N . GLN A 1 177 ? 6.410 2.155 -0.300 1.00 86.44 177 GLN A N 1
ATOM 1382 C CA . GLN A 1 177 ? 5.736 2.863 0.778 1.00 86.44 177 GLN A CA 1
ATOM 1383 C C . GLN A 1 177 ? 4.251 3.131 0.478 1.00 86.44 177 GLN A C 1
ATOM 1385 O O . GLN A 1 177 ? 3.411 3.034 1.373 1.00 86.44 177 GLN A O 1
ATOM 1390 N N . GLU A 1 178 ? 3.898 3.456 -0.766 1.00 87.44 178 GLU A N 1
ATOM 1391 C CA . GLU A 1 178 ? 2.517 3.688 -1.201 1.00 87.44 178 GLU A CA 1
ATOM 1392 C C . GLU A 1 178 ? 1.687 2.402 -1.090 1.00 87.44 178 GLU A C 1
ATOM 1394 O O . GLU A 1 178 ? 0.580 2.445 -0.540 1.00 87.44 178 GLU A O 1
ATOM 1399 N N . ALA A 1 179 ? 2.235 1.256 -1.509 1.00 89.50 179 ALA A N 1
ATOM 1400 C CA . ALA A 1 179 ? 1.620 -0.053 -1.284 1.00 89.50 179 ALA A CA 1
ATOM 1401 C C . ALA A 1 179 ? 1.518 -0.394 0.204 1.00 89.50 179 ALA A C 1
ATOM 1403 O O . ALA A 1 179 ? 0.427 -0.734 0.676 1.00 89.50 179 ALA A O 1
ATOM 1404 N N . LEU A 1 180 ? 2.608 -0.216 0.962 1.00 86.50 180 LEU A N 1
ATOM 1405 C CA . LEU A 1 180 ? 2.605 -0.493 2.394 1.00 86.50 180 LEU A CA 1
ATOM 1406 C C . LEU A 1 180 ? 1.558 0.357 3.103 1.00 86.50 180 LEU A C 1
ATOM 1408 O O . LEU A 1 180 ? 0.887 -0.158 3.983 1.00 86.50 180 LEU A O 1
ATOM 1412 N N . SER A 1 181 ? 1.351 1.618 2.715 1.00 79.94 181 SER A N 1
ATOM 1413 C CA . SER A 1 181 ? 0.305 2.474 3.294 1.00 79.94 181 SER A CA 1
ATOM 1414 C C . SER A 1 181 ? -1.113 1.959 3.022 1.00 79.94 181 SER A C 1
ATOM 1416 O O . SER A 1 181 ? -2.030 2.219 3.802 1.00 79.94 181 SER A O 1
ATOM 1418 N N . GLN A 1 182 ? -1.293 1.224 1.921 1.00 80.12 182 GLN A N 1
ATOM 1419 C CA . GLN A 1 182 ? -2.558 0.628 1.498 1.00 80.12 182 GLN A CA 1
ATOM 1420 C C . GLN A 1 182 ? -2.847 -0.722 2.140 1.00 80.12 182 GLN A C 1
ATOM 1422 O O . GLN A 1 182 ? -4.010 -1.102 2.183 1.00 80.12 182 GLN A O 1
ATOM 1427 N N . GLY A 1 183 ? -1.855 -1.378 2.742 1.00 80.31 183 GLY A N 1
ATOM 1428 C CA . GLY A 1 183 ? -2.034 -2.716 3.321 1.00 80.31 183 GLY A CA 1
ATOM 1429 C C . GLY A 1 183 ? -1.470 -3.820 2.463 1.00 80.31 183 GLY A C 1
ATOM 1430 O O . GLY A 1 183 ? -1.713 -4.970 2.781 1.00 80.31 183 GLY A O 1
ATOM 1431 N N . ALA A 1 184 ? -0.681 -3.497 1.438 1.00 85.75 184 ALA A N 1
ATOM 1432 C CA . ALA A 1 184 ? -0.066 -4.512 0.603 1.00 85.75 184 ALA A CA 1
ATOM 1433 C C . ALA A 1 184 ? 1.449 -4.351 0.501 1.00 85.75 184 ALA A C 1
ATOM 1435 O O . ALA A 1 184 ? 2.014 -3.288 0.754 1.00 85.75 184 ALA A O 1
ATOM 1436 N N . LEU A 1 185 ? 2.102 -5.426 0.087 1.00 88.69 185 LEU A N 1
ATOM 1437 C CA . LEU A 1 185 ? 3.531 -5.508 -0.143 1.00 88.69 185 LEU A CA 1
ATOM 1438 C C . LEU A 1 185 ? 3.791 -5.899 -1.585 1.00 88.69 185 LEU A C 1
ATOM 1440 O O . LEU A 1 185 ? 3.216 -6.853 -2.108 1.00 88.69 185 LEU A O 1
ATOM 1444 N N . ILE A 1 186 ? 4.708 -5.164 -2.201 1.00 90.56 186 ILE A N 1
ATOM 1445 C CA . ILE A 1 186 ? 5.119 -5.395 -3.580 1.00 90.56 186 ILE A CA 1
ATOM 1446 C C . ILE A 1 186 ? 6.285 -6.390 -3.589 1.00 90.56 186 ILE A C 1
ATOM 1448 O O . ILE A 1 186 ? 7.163 -6.369 -2.715 1.00 90.56 186 ILE A O 1
ATOM 1452 N N . THR A 1 187 ? 6.292 -7.280 -4.578 1.00 88.56 187 THR A N 1
ATOM 1453 C CA . THR A 1 187 ? 7.406 -8.197 -4.841 1.00 88.56 187 THR A CA 1
ATOM 1454 C C . THR A 1 187 ? 8.434 -7.579 -5.797 1.00 88.56 187 THR A C 1
ATOM 1456 O O . THR A 1 187 ? 8.192 -6.556 -6.441 1.00 88.56 187 THR A O 1
ATOM 1459 N N . ARG A 1 188 ? 9.619 -8.188 -5.920 1.00 90.81 188 ARG A N 1
ATOM 1460 C CA . ARG A 1 188 ? 10.617 -7.718 -6.900 1.00 90.81 188 ARG A CA 1
ATOM 1461 C C . ARG A 1 188 ? 10.110 -7.918 -8.329 1.00 90.81 188 ARG A C 1
ATOM 1463 O O . ARG A 1 188 ? 10.425 -7.120 -9.204 1.00 90.81 188 ARG A O 1
ATOM 1470 N N . GLU A 1 189 ? 9.318 -8.960 -8.537 1.00 88.62 189 GLU A N 1
ATOM 1471 C CA . GLU A 1 189 ? 8.684 -9.356 -9.786 1.00 88.62 189 GLU A CA 1
ATOM 1472 C C . GLU A 1 189 ? 7.619 -8.342 -10.216 1.00 88.62 189 GLU A C 1
ATOM 1474 O O . GLU A 1 189 ? 7.590 -7.949 -11.381 1.00 88.62 189 GLU A O 1
ATOM 1479 N N . ASP A 1 190 ? 6.801 -7.852 -9.280 1.00 89.00 190 ASP A N 1
ATOM 1480 C CA . ASP A 1 190 ? 5.833 -6.786 -9.556 1.00 89.00 190 ASP A CA 1
ATOM 1481 C C . ASP A 1 190 ? 6.543 -5.498 -10.009 1.00 89.00 190 ASP A C 1
ATOM 1483 O O . ASP A 1 190 ? 6.189 -4.925 -11.041 1.00 89.00 190 ASP A O 1
ATOM 1487 N N . LEU A 1 191 ? 7.590 -5.068 -9.289 1.00 91.62 191 LEU A N 1
ATOM 1488 C CA . LEU A 1 191 ? 8.379 -3.890 -9.676 1.00 91.62 191 LEU A CA 1
ATOM 1489 C C . LEU A 1 191 ? 9.043 -4.077 -11.046 1.00 91.62 191 LEU A C 1
ATOM 1491 O O . LEU A 1 191 ? 9.033 -3.170 -11.877 1.00 91.62 191 LEU A O 1
ATOM 1495 N N . ALA A 1 192 ? 9.615 -5.254 -11.283 1.00 89.38 192 ALA A N 1
ATOM 1496 C CA . ALA A 1 192 ? 10.312 -5.580 -12.516 1.00 89.38 192 ALA A CA 1
ATOM 1497 C C . ALA A 1 192 ? 9.359 -5.577 -13.716 1.00 89.38 192 ALA A C 1
ATOM 1499 O O . ALA A 1 192 ? 9.569 -4.820 -14.657 1.00 89.38 192 ALA A O 1
ATOM 1500 N N . TYR A 1 193 ? 8.296 -6.377 -13.676 1.00 86.75 193 TYR A N 1
ATOM 1501 C CA . TYR A 1 193 ? 7.518 -6.702 -14.872 1.00 86.75 193 TYR A CA 1
ATOM 1502 C C . TYR A 1 193 ? 6.216 -5.918 -15.017 1.00 86.75 193 TYR A C 1
ATOM 1504 O O . TYR A 1 193 ? 5.717 -5.796 -16.131 1.00 86.75 193 TYR A O 1
ATOM 1512 N N . ARG A 1 194 ? 5.657 -5.391 -13.921 1.00 84.38 194 ARG A N 1
ATOM 1513 C CA . ARG A 1 194 ? 4.362 -4.685 -13.943 1.00 84.38 194 ARG A CA 1
ATOM 1514 C C . ARG A 1 194 ? 4.491 -3.173 -13.819 1.00 84.38 194 ARG A C 1
ATOM 1516 O O . ARG A 1 194 ? 3.577 -2.455 -14.208 1.00 84.38 194 ARG A O 1
ATOM 1523 N N . VAL A 1 195 ? 5.602 -2.700 -13.258 1.00 89.94 195 VAL A N 1
ATOM 1524 C CA . VAL A 1 195 ? 5.843 -1.273 -13.009 1.00 89.94 195 VAL A CA 1
ATOM 1525 C C . VAL A 1 195 ? 6.882 -0.717 -13.977 1.00 89.94 195 VAL A C 1
ATOM 1527 O O . VAL A 1 195 ? 6.595 0.232 -14.700 1.00 89.94 195 VAL A O 1
ATOM 1530 N N . PHE A 1 196 ? 8.093 -1.281 -13.982 1.00 91.06 196 PHE A N 1
ATOM 1531 C CA . PHE A 1 196 ? 9.235 -0.676 -14.678 1.00 91.06 196 PHE A CA 1
ATOM 1532 C C . PHE A 1 196 ? 9.648 -1.377 -15.972 1.00 91.06 196 PHE A C 1
ATOM 1534 O O . PHE A 1 196 ? 10.492 -0.845 -16.687 1.00 91.06 196 PHE A O 1
ATOM 1541 N N . PHE A 1 197 ? 9.081 -2.548 -16.267 1.00 90.38 197 PHE A N 1
ATOM 1542 C CA . PHE A 1 197 ? 9.391 -3.360 -17.450 1.00 90.38 197 PHE A CA 1
ATOM 1543 C C . PHE A 1 197 ? 10.897 -3.655 -17.612 1.00 90.38 197 PHE A C 1
ATOM 1545 O O . PHE A 1 197 ? 11.468 -3.555 -18.695 1.00 90.38 197 PHE A O 1
ATOM 1552 N N . VAL A 1 198 ? 11.553 -4.025 -16.510 1.00 92.19 198 VAL A N 1
ATOM 1553 C CA . VAL A 1 198 ? 12.971 -4.416 -16.442 1.00 92.19 198 VAL A CA 1
ATOM 1554 C C . VAL A 1 198 ? 13.126 -5.821 -15.860 1.00 92.19 198 VAL A C 1
ATOM 1556 O O . VAL A 1 198 ? 12.174 -6.423 -15.378 1.00 92.19 198 VAL A O 1
ATOM 1559 N N . SER A 1 199 ? 14.348 -6.358 -15.866 1.00 91.50 199 SER A N 1
ATOM 1560 C CA . SER A 1 199 ? 14.637 -7.631 -15.197 1.00 91.50 199 SER A CA 1
ATOM 1561 C C . SER A 1 199 ? 14.627 -7.503 -13.667 1.00 91.50 199 SER A C 1
ATOM 1563 O O . SER A 1 199 ? 14.982 -6.460 -13.108 1.00 91.50 199 SER A O 1
ATOM 1565 N N . THR A 1 200 ? 14.338 -8.602 -12.968 1.00 91.38 200 THR A N 1
ATOM 1566 C CA . THR A 1 200 ? 14.481 -8.679 -11.503 1.00 91.38 200 THR A CA 1
ATOM 1567 C C . THR A 1 200 ? 15.920 -8.423 -11.043 1.00 91.38 200 THR A C 1
ATOM 1569 O O . THR A 1 200 ? 16.120 -7.830 -9.986 1.00 91.38 200 THR A O 1
ATOM 1572 N N . ARG A 1 201 ? 16.934 -8.778 -11.850 1.00 94.44 201 ARG A N 1
ATOM 1573 C CA . ARG A 1 201 ? 18.349 -8.445 -11.593 1.00 94.44 201 ARG A CA 1
ATOM 1574 C C . ARG A 1 201 ? 18.576 -6.930 -11.560 1.00 94.44 201 ARG A C 1
ATOM 1576 O O . ARG A 1 201 ? 19.309 -6.452 -10.696 1.00 94.44 201 ARG A O 1
ATOM 1583 N N . THR A 1 202 ? 17.938 -6.178 -12.458 1.00 94.62 202 THR A N 1
ATOM 1584 C CA . THR A 1 202 ? 18.006 -4.708 -12.473 1.00 94.62 202 THR A CA 1
ATOM 1585 C C . THR A 1 202 ? 17.434 -4.128 -11.183 1.00 94.62 202 THR A C 1
ATOM 1587 O O . THR A 1 202 ? 18.093 -3.304 -10.554 1.00 94.62 202 THR A O 1
ATOM 1590 N N . ILE A 1 203 ? 16.265 -4.615 -10.748 1.00 95.56 203 ILE A N 1
ATOM 1591 C CA . ILE A 1 203 ? 15.646 -4.198 -9.482 1.00 95.56 203 ILE A CA 1
ATOM 1592 C C . ILE A 1 203 ? 16.543 -4.545 -8.291 1.00 95.56 203 ILE A C 1
ATOM 1594 O O . ILE A 1 203 ? 16.746 -3.705 -7.425 1.00 95.56 203 ILE A O 1
ATOM 1598 N N . THR A 1 204 ? 17.139 -5.739 -8.252 1.00 94.69 204 THR A N 1
ATOM 1599 C CA . THR A 1 204 ? 18.080 -6.121 -7.184 1.00 94.69 204 THR A CA 1
ATOM 1600 C C . THR A 1 204 ? 19.275 -5.171 -7.103 1.00 94.69 204 THR A C 1
ATOM 1602 O O . THR A 1 204 ? 19.652 -4.761 -6.008 1.00 94.69 204 THR A O 1
ATOM 1605 N N . ARG A 1 205 ? 19.847 -4.778 -8.247 1.00 95.62 205 ARG A N 1
ATOM 1606 C CA . ARG A 1 205 ? 20.944 -3.803 -8.285 1.00 95.62 205 ARG A CA 1
ATOM 1607 C C . ARG A 1 205 ? 20.496 -2.428 -7.788 1.00 95.62 205 ARG A C 1
ATOM 1609 O O . ARG A 1 205 ? 21.189 -1.842 -6.965 1.00 95.62 205 ARG A O 1
ATOM 1616 N N . ASP A 1 206 ? 19.340 -1.947 -8.246 1.00 96.25 206 ASP A N 1
ATOM 1617 C CA . ASP A 1 206 ? 18.777 -0.666 -7.802 1.00 96.25 206 ASP A CA 1
ATOM 1618 C C . ASP A 1 206 ? 18.508 -0.684 -6.281 1.00 96.25 206 ASP A C 1
ATOM 1620 O O . ASP A 1 206 ? 18.845 0.267 -5.586 1.00 96.25 206 ASP A O 1
ATOM 1624 N N . LEU A 1 207 ? 18.007 -1.795 -5.729 1.00 94.44 207 LEU A N 1
ATOM 1625 C CA . LEU A 1 207 ? 17.806 -1.963 -4.285 1.00 94.44 207 LEU A CA 1
ATOM 1626 C C . LEU A 1 207 ? 19.112 -1.936 -3.483 1.00 94.44 207 LEU A C 1
ATOM 1628 O O . LEU A 1 207 ? 19.117 -1.414 -2.373 1.00 94.44 207 LEU A O 1
ATOM 1632 N N . ASN A 1 208 ? 20.203 -2.496 -4.007 1.00 94.31 208 ASN A N 1
ATOM 1633 C CA . ASN A 1 208 ? 21.502 -2.449 -3.330 1.00 94.31 208 ASN A CA 1
ATOM 1634 C C . ASN A 1 208 ? 22.031 -1.014 -3.258 1.00 94.31 208 ASN A C 1
ATOM 1636 O O . ASN A 1 208 ? 22.356 -0.552 -2.170 1.00 94.31 208 ASN A O 1
ATOM 1640 N N . VAL A 1 209 ? 21.979 -0.280 -4.376 1.00 95.06 209 VAL A N 1
ATOM 1641 C CA . VAL A 1 209 ? 22.338 1.148 -4.414 1.00 95.06 209 VAL A CA 1
ATOM 1642 C C . VAL A 1 209 ? 21.488 1.948 -3.425 1.00 95.06 209 VAL A C 1
ATOM 1644 O O . VAL A 1 209 ? 22.009 2.745 -2.652 1.00 95.06 209 VAL A O 1
ATOM 1647 N N . LEU A 1 210 ? 20.174 1.710 -3.388 1.00 92.69 210 LEU A N 1
ATOM 1648 C CA . LEU A 1 210 ? 19.282 2.416 -2.467 1.00 92.69 210 LEU A CA 1
ATOM 1649 C C . LEU A 1 210 ? 19.597 2.140 -0.993 1.00 92.69 210 LEU A C 1
ATOM 1651 O O . LEU A 1 210 ? 19.472 3.056 -0.182 1.00 92.69 210 LEU A O 1
ATOM 1655 N N . ARG A 1 211 ? 20.008 0.914 -0.645 1.00 90.94 211 ARG A N 1
ATOM 1656 C CA . ARG A 1 211 ? 20.429 0.558 0.721 1.00 90.94 211 ARG A CA 1
ATOM 1657 C C . ARG A 1 211 ? 21.759 1.201 1.104 1.00 90.94 211 ARG A C 1
ATOM 1659 O O . ARG A 1 211 ? 21.917 1.584 2.256 1.00 90.94 211 ARG A O 1
ATOM 1666 N N . GLU A 1 212 ? 22.686 1.335 0.161 1.00 92.56 212 GLU A N 1
ATOM 1667 C CA . GLU A 1 212 ? 23.963 2.024 0.381 1.00 92.56 212 GLU A CA 1
ATOM 1668 C C . GLU A 1 212 ? 23.760 3.530 0.589 1.00 92.56 212 GLU A C 1
ATOM 1670 O O . GLU A 1 212 ? 24.325 4.110 1.513 1.00 92.56 212 GLU A O 1
ATOM 1675 N N . VAL A 1 213 ? 22.908 4.158 -0.228 1.00 90.50 213 VAL A N 1
ATOM 1676 C CA . VAL A 1 213 ? 22.613 5.598 -0.141 1.00 90.50 213 VAL A CA 1
ATOM 1677 C C . VAL A 1 213 ? 21.735 5.928 1.071 1.00 90.50 213 VAL A C 1
ATOM 1679 O O . VAL A 1 213 ? 21.916 6.969 1.699 1.00 90.50 213 VAL A O 1
ATOM 1682 N N . ASN A 1 214 ? 20.784 5.055 1.421 1.00 86.25 214 ASN A N 1
ATOM 1683 C CA . ASN A 1 214 ? 19.820 5.274 2.502 1.00 86.25 214 ASN A CA 1
ATOM 1684 C C . ASN A 1 214 ? 19.809 4.105 3.507 1.00 86.25 214 ASN A C 1
ATOM 1686 O O . ASN A 1 214 ? 18.787 3.428 3.645 1.00 86.25 214 ASN A O 1
ATOM 1690 N N . PRO A 1 215 ? 20.895 3.875 4.269 1.00 82.62 215 PRO A N 1
ATOM 1691 C CA . PRO A 1 215 ? 21.013 2.711 5.158 1.00 82.62 215 PRO A CA 1
ATOM 1692 C C . PRO A 1 215 ? 19.979 2.701 6.292 1.00 82.62 215 PRO A C 1
ATOM 1694 O O . PRO A 1 215 ? 19.636 1.651 6.829 1.00 82.62 215 PRO A O 1
ATOM 1697 N N . ASN A 1 216 ? 19.453 3.876 6.643 1.00 80.31 216 ASN A N 1
ATOM 1698 C CA . ASN A 1 216 ? 18.473 4.050 7.712 1.00 80.31 216 ASN A CA 1
ATOM 1699 C C . ASN A 1 216 ? 17.018 4.002 7.226 1.00 80.31 216 ASN A C 1
ATOM 1701 O O . ASN A 1 216 ? 16.111 4.073 8.052 1.00 80.31 216 ASN A O 1
ATOM 1705 N N . VAL A 1 217 ? 16.781 3.921 5.911 1.00 80.94 217 VAL A N 1
ATOM 1706 C CA . VAL A 1 217 ? 15.432 3.874 5.341 1.00 80.94 217 VAL A CA 1
ATOM 1707 C C . VAL A 1 217 ? 15.097 2.442 4.974 1.00 80.94 217 VAL A C 1
ATOM 1709 O O . VAL A 1 217 ? 15.766 1.793 4.171 1.00 80.94 217 VAL A O 1
ATOM 1712 N N . MET A 1 218 ? 14.010 1.952 5.544 1.00 82.00 218 MET A N 1
ATOM 1713 C CA . MET A 1 218 ? 13.525 0.619 5.256 1.00 82.00 218 MET A CA 1
ATOM 1714 C C . MET A 1 218 ? 12.714 0.587 3.955 1.00 82.00 218 MET A C 1
ATOM 1716 O O . MET A 1 218 ? 11.732 1.310 3.798 1.00 82.00 218 MET A O 1
ATOM 1720 N N . ILE A 1 219 ? 13.087 -0.304 3.033 1.00 88.50 219 ILE A N 1
ATOM 1721 C CA . ILE A 1 219 ? 12.340 -0.544 1.792 1.00 88.50 219 ILE A CA 1
ATOM 1722 C C . ILE A 1 219 ? 11.349 -1.686 2.037 1.00 88.50 219 ILE A C 1
ATOM 1724 O O . ILE A 1 219 ? 11.756 -2.838 2.202 1.00 88.50 219 ILE A O 1
ATOM 1728 N N . ALA A 1 220 ? 10.056 -1.361 2.071 1.00 86.75 220 ALA A N 1
ATOM 1729 C CA . ALA A 1 220 ? 8.965 -2.273 2.423 1.00 86.75 220 ALA A CA 1
ATOM 1730 C C . ALA A 1 220 ? 8.579 -3.238 1.284 1.00 86.75 220 ALA A C 1
ATOM 1732 O O . ALA A 1 220 ? 7.506 -3.141 0.689 1.00 86.75 220 ALA A O 1
ATOM 1733 N N . LEU A 1 221 ? 9.469 -4.174 0.970 1.00 88.38 221 LEU A N 1
ATOM 1734 C CA . LEU A 1 221 ? 9.196 -5.277 0.053 1.00 88.38 221 LEU A CA 1
ATOM 1735 C C . LEU A 1 221 ? 8.605 -6.464 0.805 1.00 88.38 221 LEU A C 1
ATOM 1737 O O . LEU A 1 221 ? 8.855 -6.665 1.995 1.00 88.38 221 LEU A O 1
ATOM 1741 N N . ARG A 1 222 ? 7.918 -7.350 0.076 1.00 84.06 222 ARG A N 1
ATOM 1742 C CA . ARG A 1 222 ? 7.429 -8.605 0.666 1.00 84.06 222 ARG A CA 1
ATOM 1743 C C . ARG A 1 222 ? 8.547 -9.447 1.293 1.00 84.06 222 ARG A C 1
ATOM 1745 O O . ARG A 1 222 ? 8.296 -10.149 2.268 1.00 84.06 222 ARG A O 1
ATOM 1752 N N . SER A 1 223 ? 9.768 -9.375 0.763 1.00 80.12 223 SER A N 1
ATOM 1753 C CA . SER A 1 223 ? 10.923 -10.117 1.285 1.00 80.12 223 SER A CA 1
ATOM 1754 C C . SER A 1 223 ? 11.547 -9.516 2.549 1.00 80.12 223 SER A C 1
ATOM 1756 O O . SER A 1 223 ? 12.352 -10.189 3.176 1.00 80.12 223 SER A O 1
ATOM 1758 N N . THR A 1 224 ? 11.241 -8.262 2.897 1.00 74.94 224 THR A N 1
ATOM 1759 C CA . THR A 1 224 ? 11.879 -7.523 4.007 1.00 74.94 224 THR A CA 1
ATOM 1760 C C . THR A 1 224 ? 10.923 -7.219 5.163 1.00 74.94 224 THR A C 1
ATOM 1762 O O . THR A 1 224 ? 11.347 -6.690 6.182 1.00 74.94 224 THR A O 1
ATOM 1765 N N . ILE A 1 225 ? 9.635 -7.564 5.043 1.00 70.25 225 ILE A N 1
ATOM 1766 C CA . ILE A 1 225 ? 8.613 -7.238 6.053 1.00 70.25 225 ILE A CA 1
ATOM 1767 C C . ILE A 1 225 ? 8.811 -7.957 7.400 1.00 70.25 225 ILE A C 1
ATOM 1769 O O . ILE A 1 225 ? 8.298 -7.493 8.415 1.00 70.25 225 ILE A O 1
ATOM 1773 N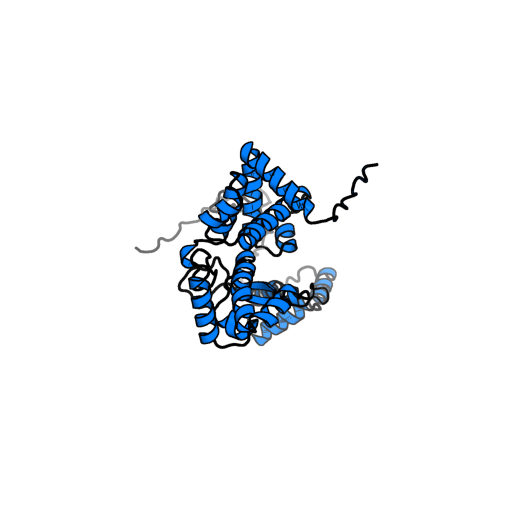 N . HIS A 1 226 ? 9.554 -9.070 7.435 1.00 61.16 226 HIS A N 1
ATOM 1774 C CA . HIS A 1 226 ? 9.719 -9.887 8.646 1.00 61.16 226 HIS A CA 1
ATOM 1775 C C . HIS A 1 226 ? 10.269 -9.104 9.850 1.00 61.16 226 HIS A C 1
ATOM 1777 O O . HIS A 1 226 ? 9.969 -9.469 10.983 1.00 61.16 226 HIS A O 1
ATOM 1783 N N . ASP A 1 227 ? 10.956 -7.986 9.611 1.00 57.25 227 ASP A N 1
ATOM 1784 C CA . ASP A 1 227 ? 11.572 -7.158 10.652 1.00 57.25 227 ASP A CA 1
ATOM 1785 C C . ASP A 1 227 ? 10.622 -6.111 11.279 1.00 57.25 227 ASP A C 1
ATOM 1787 O O . ASP A 1 227 ? 10.973 -5.471 12.268 1.00 57.25 227 ASP A O 1
ATOM 1791 N N . ILE A 1 228 ? 9.420 -5.908 10.720 1.00 60.59 228 ILE A N 1
ATOM 1792 C CA . ILE A 1 228 ? 8.507 -4.803 11.092 1.00 60.59 228 ILE A CA 1
ATOM 1793 C C . ILE A 1 228 ? 7.420 -5.248 12.081 1.00 60.59 228 ILE A C 1
ATOM 1795 O O . ILE A 1 228 ? 6.900 -4.438 12.853 1.00 60.59 228 ILE A O 1
ATOM 1799 N N . GLY A 1 229 ? 7.072 -6.537 12.068 1.00 64.12 229 GLY A N 1
ATOM 1800 C CA . GLY A 1 229 ? 5.869 -7.053 12.722 1.00 64.12 229 GLY A CA 1
ATOM 1801 C C . GLY A 1 229 ? 4.581 -6.727 11.944 1.00 64.12 229 GLY A C 1
ATOM 1802 O O . GLY A 1 229 ? 4.650 -6.261 10.803 1.00 64.12 229 GLY A O 1
ATOM 1803 N N . PRO A 1 230 ? 3.392 -6.984 12.527 1.00 71.31 230 PRO A N 1
ATOM 1804 C CA . PRO A 1 230 ? 2.110 -6.726 11.873 1.00 71.31 230 PRO A CA 1
ATOM 1805 C C . PRO A 1 230 ? 1.982 -5.265 11.435 1.00 71.31 230 PRO A C 1
ATOM 1807 O O . PRO A 1 230 ? 2.198 -4.342 12.230 1.00 71.31 230 PRO A O 1
ATOM 1810 N N . VAL A 1 231 ? 1.595 -5.036 10.178 1.00 75.00 231 VAL A N 1
ATOM 1811 C CA . VAL A 1 231 ? 1.566 -3.685 9.600 1.00 75.00 231 VAL A CA 1
ATOM 1812 C C . VAL A 1 231 ? 0.555 -2.797 10.308 1.00 75.00 231 VAL A C 1
ATOM 1814 O O . VAL A 1 231 ? 0.811 -1.605 10.495 1.00 75.00 231 VAL A O 1
ATOM 1817 N N . LEU A 1 232 ? -0.555 -3.370 10.770 1.00 75.25 232 LEU A N 1
ATOM 1818 C CA . LEU A 1 232 ? -1.519 -2.670 11.611 1.00 75.25 232 LEU A CA 1
ATOM 1819 C C . LEU A 1 232 ? -0.857 -2.051 12.856 1.00 75.25 232 LEU A C 1
ATOM 1821 O O . LEU A 1 232 ? -0.985 -0.846 13.074 1.00 75.25 232 LEU A O 1
ATOM 1825 N N . THR A 1 233 ? -0.097 -2.844 13.615 1.00 78.12 233 THR A N 1
ATOM 1826 C CA . THR A 1 233 ? 0.611 -2.402 14.830 1.00 78.12 233 THR A CA 1
ATOM 1827 C C . THR A 1 233 ? 1.690 -1.370 14.517 1.00 78.12 233 THR A C 1
ATOM 1829 O O . THR A 1 233 ? 1.870 -0.393 15.244 1.00 78.12 233 THR A O 1
ATOM 1832 N N . HIS A 1 234 ? 2.401 -1.548 13.404 1.00 83.31 234 HIS A N 1
ATOM 1833 C CA . HIS A 1 234 ? 3.422 -0.598 12.968 1.00 83.31 234 HIS A CA 1
ATOM 1834 C C . HIS A 1 234 ? 2.832 0.788 12.665 1.00 83.31 234 HIS A C 1
ATOM 1836 O O . HIS A 1 234 ? 3.401 1.815 13.039 1.00 83.31 234 HIS A O 1
ATOM 1842 N N . ARG A 1 235 ? 1.658 0.832 12.023 1.00 85.69 235 ARG A N 1
ATOM 1843 C CA . ARG A 1 235 ? 0.964 2.087 11.697 1.00 85.69 235 ARG A CA 1
ATOM 1844 C C . ARG A 1 235 ? 0.387 2.781 12.917 1.00 85.69 235 ARG A C 1
ATOM 1846 O O . ARG A 1 235 ? 0.486 4.003 12.999 1.00 85.69 235 ARG A O 1
ATOM 1853 N N . THR A 1 236 ? -0.232 2.039 13.833 1.00 90.00 236 THR A N 1
ATOM 1854 C CA . THR A 1 236 ? -0.774 2.629 15.064 1.00 90.00 236 THR A CA 1
ATOM 1855 C C . THR A 1 236 ? 0.349 3.209 15.914 1.00 90.00 236 THR A C 1
ATOM 1857 O O . THR A 1 236 ? 0.218 4.327 16.399 1.00 90.00 236 THR A O 1
ATOM 1860 N N . LYS A 1 237 ? 1.507 2.539 15.990 1.00 91.19 237 LYS A N 1
ATOM 1861 C CA . LYS A 1 237 ? 2.688 3.052 16.699 1.00 91.19 237 LYS A CA 1
ATOM 1862 C C . LYS A 1 237 ? 3.169 4.412 16.180 1.00 91.19 237 LYS A C 1
ATOM 1864 O O . LYS A 1 237 ? 3.508 5.274 16.982 1.00 91.19 237 LYS A O 1
ATOM 1869 N N . ILE A 1 238 ? 3.169 4.636 14.862 1.00 92.19 238 ILE A N 1
ATOM 1870 C CA . ILE A 1 238 ? 3.518 5.949 14.279 1.00 92.19 238 ILE A CA 1
ATOM 1871 C C . ILE A 1 238 ? 2.554 7.039 14.761 1.00 92.19 238 ILE A C 1
ATOM 1873 O O . ILE A 1 238 ? 2.989 8.142 15.086 1.00 92.19 238 ILE A O 1
ATOM 1877 N N . VAL A 1 239 ? 1.257 6.725 14.813 1.00 94.25 239 VAL A N 1
ATOM 1878 C CA . VAL A 1 239 ? 0.226 7.653 15.290 1.00 94.25 239 VAL A CA 1
ATOM 1879 C C . VAL A 1 239 ? 0.411 7.944 16.780 1.00 94.25 239 VAL A C 1
ATOM 1881 O O . VAL A 1 239 ? 0.436 9.113 17.148 1.00 94.25 239 VAL A O 1
ATOM 1884 N N . HIS A 1 240 ? 0.632 6.924 17.615 1.00 94.81 240 HIS A N 1
ATOM 1885 C CA . HIS A 1 240 ? 0.908 7.122 19.043 1.00 94.81 240 HIS A CA 1
ATOM 1886 C C . HIS A 1 240 ? 2.120 8.023 19.274 1.00 94.81 240 HIS A C 1
ATOM 1888 O O . HIS A 1 240 ? 2.003 8.998 20.002 1.00 94.81 240 HIS A O 1
ATOM 1894 N N . LEU A 1 241 ? 3.244 7.791 18.585 1.00 95.62 241 LEU A N 1
ATOM 1895 C CA . LEU A 1 241 ? 4.428 8.648 18.724 1.00 95.62 241 LEU A CA 1
ATOM 1896 C C . LEU A 1 241 ? 4.126 10.117 18.382 1.00 95.62 241 LEU A C 1
ATOM 1898 O O . LEU A 1 241 ? 4.627 11.018 19.049 1.00 95.62 241 LEU A O 1
ATOM 1902 N N . ALA A 1 242 ? 3.304 10.377 17.362 1.00 94.50 242 ALA A N 1
ATOM 1903 C CA . ALA A 1 242 ? 2.895 11.741 17.034 1.00 94.50 242 ALA A CA 1
ATOM 1904 C C . ALA A 1 242 ? 1.998 12.359 18.121 1.00 94.50 242 ALA A C 1
ATOM 1906 O O . ALA A 1 242 ? 2.172 13.527 18.461 1.00 94.50 242 ALA A O 1
ATOM 1907 N N . LEU A 1 243 ? 1.075 11.578 18.689 1.00 94.44 243 LEU A N 1
ATOM 1908 C CA . LEU A 1 243 ? 0.184 12.008 19.774 1.00 94.44 243 LEU A CA 1
ATOM 1909 C C . LEU A 1 243 ? 0.917 12.186 21.114 1.00 94.44 243 LEU A C 1
ATOM 1911 O O . LEU A 1 243 ? 0.521 13.014 21.923 1.00 94.44 243 LEU A O 1
ATOM 1915 N N . GLU A 1 244 ? 2.026 11.480 21.322 1.00 93.62 244 GLU A N 1
ATOM 1916 C CA . GLU A 1 244 ? 2.970 11.689 22.429 1.00 93.62 244 GLU A CA 1
ATOM 1917 C C . GLU A 1 244 ? 3.840 12.951 22.248 1.00 93.62 244 GLU A C 1
ATOM 1919 O O . GLU A 1 244 ? 4.698 13.242 23.084 1.00 93.62 244 GLU A O 1
ATOM 1924 N N . GLY A 1 245 ? 3.670 13.684 21.142 1.00 91.94 245 GLY A N 1
ATOM 1925 C CA . GLY A 1 245 ? 4.398 14.919 20.857 1.00 91.94 245 GLY A CA 1
ATOM 1926 C C . GLY A 1 245 ? 5.773 14.723 20.219 1.00 91.94 245 GLY A C 1
ATOM 1927 O O . GLY A 1 245 ? 6.566 15.667 20.167 1.00 91.94 245 GLY A O 1
ATOM 1928 N N . LYS A 1 246 ? 6.097 13.522 19.716 1.00 95.44 246 LYS A N 1
ATOM 1929 C CA . LYS A 1 246 ? 7.349 13.316 18.973 1.00 95.44 246 LYS A CA 1
ATOM 1930 C C . LYS A 1 246 ? 7.320 14.100 17.664 1.00 95.44 246 LYS A C 1
ATOM 1932 O O . LYS A 1 246 ? 6.344 14.081 16.916 1.00 95.44 246 LYS A O 1
ATOM 1937 N N . THR A 1 247 ? 8.433 14.755 17.349 1.00 92.94 247 THR A N 1
ATOM 1938 C CA . THR A 1 247 ? 8.579 15.491 16.090 1.00 92.94 247 THR A CA 1
ATOM 1939 C C . THR A 1 247 ? 8.731 14.536 14.907 1.00 92.94 247 THR A C 1
ATOM 1941 O O . THR A 1 247 ? 9.167 13.395 15.061 1.00 92.94 247 THR A O 1
ATOM 1944 N N . MET A 1 248 ? 8.447 15.024 13.695 1.00 90.75 248 MET A N 1
ATOM 1945 C CA . MET A 1 248 ? 8.630 14.262 12.451 1.00 90.75 248 MET A CA 1
ATOM 1946 C C . MET A 1 248 ? 10.016 13.601 12.379 1.00 90.75 248 MET A C 1
ATOM 1948 O O . MET A 1 248 ? 10.124 12.408 12.113 1.00 90.75 248 MET A O 1
ATOM 1952 N N . THR A 1 249 ? 11.075 14.354 12.687 1.00 91.56 249 THR A N 1
ATOM 1953 C CA . THR A 1 249 ? 12.456 13.854 12.671 1.00 91.56 249 THR A CA 1
ATOM 1954 C C . THR A 1 249 ? 12.666 12.711 13.663 1.00 91.56 249 THR A C 1
ATOM 1956 O O . THR A 1 249 ? 13.283 11.707 13.312 1.00 91.56 249 THR A O 1
ATOM 1959 N N . GLN A 1 250 ? 12.115 12.824 14.876 1.00 93.12 250 GLN A N 1
ATOM 1960 C CA . GLN A 1 250 ? 12.202 11.771 15.891 1.00 93.12 250 GLN A CA 1
ATOM 1961 C C . GLN A 1 250 ? 11.455 10.510 15.450 1.00 93.12 250 GLN A C 1
ATOM 1963 O O . GLN A 1 250 ? 11.994 9.412 15.565 1.00 93.12 250 GLN A O 1
ATOM 1968 N N . ILE A 1 251 ? 10.248 10.650 14.894 1.00 93.00 251 ILE A N 1
ATOM 1969 C CA . ILE A 1 251 ? 9.466 9.507 14.402 1.00 93.00 251 ILE A CA 1
ATOM 1970 C C . ILE A 1 251 ? 10.210 8.802 13.264 1.00 93.00 251 ILE A C 1
ATOM 1972 O O . ILE A 1 251 ? 10.319 7.578 13.279 1.00 93.00 251 ILE A O 1
ATOM 1976 N N . CYS A 1 252 ? 10.774 9.551 12.312 1.00 89.56 252 CYS A N 1
ATOM 1977 C CA . CYS A 1 252 ? 11.579 8.991 11.225 1.00 89.56 252 CYS A CA 1
ATOM 1978 C C . CYS A 1 252 ? 12.774 8.185 11.747 1.00 89.56 252 CYS A C 1
ATOM 1980 O O . CYS A 1 252 ? 13.024 7.084 11.262 1.00 89.56 252 CYS A O 1
ATOM 1982 N N . GLN A 1 253 ? 13.480 8.700 12.759 1.00 87.94 253 GLN A N 1
ATOM 1983 C CA . GLN A 1 253 ? 14.613 8.011 13.382 1.00 87.94 253 GLN A CA 1
ATOM 1984 C C . GLN A 1 253 ? 14.183 6.739 14.126 1.00 87.94 253 GLN A C 1
ATOM 1986 O O . GLN A 1 253 ? 14.783 5.685 13.929 1.00 87.94 253 GLN A O 1
ATOM 1991 N N . ILE A 1 254 ? 13.127 6.818 14.942 1.00 89.56 254 ILE A N 1
ATOM 1992 C CA . ILE A 1 254 ? 12.621 5.689 15.740 1.00 89.56 254 ILE A CA 1
ATOM 1993 C C . ILE A 1 254 ? 12.084 4.581 14.832 1.00 89.56 254 ILE A C 1
ATOM 1995 O O . ILE A 1 254 ? 12.356 3.401 15.045 1.00 89.56 254 ILE A O 1
ATOM 1999 N N . MET A 1 255 ? 11.305 4.963 13.822 1.00 86.06 255 MET A N 1
ATOM 2000 C CA . MET A 1 255 ? 10.560 4.026 12.988 1.00 86.06 255 MET A CA 1
ATOM 2001 C C . MET A 1 255 ? 11.319 3.630 11.716 1.00 86.06 255 MET A C 1
ATOM 2003 O O . MET A 1 255 ? 10.839 2.768 10.984 1.00 86.06 255 MET A O 1
ATOM 2007 N N . LYS A 1 256 ? 12.487 4.238 11.451 1.00 85.62 256 LYS A N 1
ATOM 2008 C CA . LYS A 1 256 ? 13.305 4.026 10.240 1.00 85.62 256 LYS A CA 1
ATOM 2009 C C . LYS A 1 256 ? 12.518 4.265 8.946 1.00 85.62 256 LYS A C 1
ATOM 2011 O O . LYS A 1 256 ? 12.623 3.525 7.965 1.00 85.62 256 LYS A O 1
ATOM 2016 N N . HIS A 1 257 ? 11.695 5.312 8.976 1.00 84.19 257 HIS A N 1
ATOM 2017 C CA . HIS A 1 257 ? 10.821 5.734 7.882 1.00 84.19 257 HIS A CA 1
ATOM 2018 C C . HIS A 1 257 ? 11.279 7.059 7.294 1.00 84.19 257 HIS A C 1
ATOM 2020 O O . HIS A 1 257 ? 11.890 7.883 7.972 1.00 84.19 257 HIS A O 1
ATOM 2026 N N . SER A 1 258 ? 10.941 7.287 6.026 1.00 82.44 258 SER A N 1
ATOM 2027 C CA . SER A 1 258 ? 11.106 8.607 5.426 1.00 82.44 258 SER A CA 1
ATOM 2028 C C . SER A 1 258 ? 10.059 9.590 5.980 1.00 82.44 258 SER A C 1
ATOM 2030 O O . SER A 1 258 ? 8.963 9.171 6.371 1.00 82.44 258 SER A O 1
ATOM 2032 N N . PRO A 1 259 ? 10.325 10.909 5.954 1.00 85.81 259 PRO A N 1
ATOM 2033 C CA . PRO A 1 259 ? 9.327 11.913 6.334 1.00 85.81 259 PRO A CA 1
ATOM 2034 C C . PRO A 1 259 ? 8.021 11.777 5.544 1.00 85.81 259 PRO A C 1
ATOM 2036 O O . PRO A 1 259 ? 6.931 11.926 6.094 1.00 85.81 259 PRO A O 1
ATOM 2039 N N . GLN A 1 260 ? 8.125 11.416 4.262 1.00 80.31 260 GLN A N 1
ATOM 2040 C CA . GLN A 1 260 ? 6.971 11.188 3.399 1.00 80.31 260 GLN A CA 1
ATOM 2041 C C . GLN A 1 260 ? 6.133 9.988 3.861 1.00 80.31 260 GLN A C 1
ATOM 2043 O O . GLN A 1 260 ? 4.904 10.063 3.888 1.00 80.31 260 GLN A O 1
ATOM 2048 N N . ALA A 1 261 ? 6.785 8.891 4.262 1.00 80.94 261 ALA A N 1
ATOM 2049 C CA . ALA A 1 261 ? 6.116 7.713 4.802 1.00 80.94 261 ALA A CA 1
ATOM 2050 C C . ALA A 1 261 ? 5.309 8.056 6.061 1.00 80.94 261 ALA A C 1
ATOM 2052 O O . ALA A 1 261 ? 4.117 7.755 6.128 1.00 80.94 261 ALA A O 1
ATOM 2053 N N . VAL A 1 262 ? 5.942 8.737 7.021 1.00 88.00 262 VAL A N 1
ATOM 2054 C CA . VAL A 1 262 ? 5.301 9.169 8.271 1.00 88.00 262 VAL A CA 1
ATOM 2055 C C . VAL A 1 262 ? 4.124 10.103 7.982 1.00 88.00 262 VAL A C 1
ATOM 2057 O O . VAL A 1 262 ? 3.017 9.859 8.463 1.00 88.00 262 VAL A O 1
ATOM 2060 N N . ASN A 1 263 ? 4.313 11.111 7.126 1.00 87.50 263 ASN A N 1
ATOM 2061 C CA . ASN A 1 263 ? 3.255 12.048 6.749 1.00 87.50 263 ASN A CA 1
ATOM 2062 C C . ASN A 1 263 ? 2.040 11.349 6.107 1.00 87.50 263 ASN A C 1
ATOM 2064 O O . ASN A 1 263 ? 0.893 11.685 6.399 1.00 87.50 263 ASN A O 1
ATOM 2068 N N . ASN A 1 264 ? 2.254 10.325 5.277 1.00 83.50 264 ASN A N 1
ATOM 2069 C CA . ASN A 1 264 ? 1.160 9.551 4.681 1.00 83.50 264 ASN A CA 1
ATOM 2070 C C . ASN A 1 264 ? 0.311 8.819 5.738 1.00 83.50 264 ASN A C 1
ATOM 2072 O O . ASN A 1 264 ? -0.917 8.758 5.611 1.00 83.50 264 ASN A O 1
ATOM 2076 N N . TYR A 1 265 ? 0.937 8.281 6.789 1.00 88.44 265 TYR A N 1
ATOM 2077 C CA . TYR A 1 265 ? 0.210 7.643 7.890 1.00 88.44 265 TYR A CA 1
ATOM 2078 C C . TYR A 1 265 ? -0.569 8.667 8.716 1.00 88.44 265 TYR A C 1
ATOM 2080 O O . TYR A 1 265 ? -1.772 8.494 8.916 1.00 88.44 265 TYR A O 1
ATOM 2088 N N . LEU A 1 266 ? 0.083 9.762 9.117 1.00 91.06 266 LEU A N 1
ATOM 2089 C CA . LEU A 1 266 ? -0.544 10.813 9.923 1.00 91.06 266 LEU A CA 1
ATOM 2090 C C . LEU A 1 266 ? -1.687 11.510 9.176 1.00 91.06 266 LEU A C 1
ATOM 2092 O O . LEU A 1 266 ? -2.754 11.726 9.743 1.00 91.06 266 LEU A O 1
ATOM 2096 N N . SER A 1 267 ? -1.523 11.793 7.884 1.00 87.62 267 SER A N 1
ATOM 2097 C CA . SER A 1 267 ? -2.589 12.375 7.059 1.00 87.62 267 SER A CA 1
ATOM 2098 C C . SER A 1 267 ? -3.762 11.414 6.841 1.00 87.62 267 SER A C 1
ATOM 2100 O O . SER A 1 267 ? -4.914 11.849 6.824 1.00 87.62 267 SER A O 1
ATOM 2102 N N . THR A 1 268 ? -3.510 10.104 6.711 1.00 86.69 268 THR A N 1
ATOM 2103 C CA . THR A 1 268 ? -4.585 9.096 6.661 1.00 86.69 268 THR A CA 1
ATOM 2104 C C . THR A 1 268 ? -5.356 9.079 7.981 1.00 86.69 268 THR A C 1
ATOM 2106 O O . THR A 1 268 ? -6.586 9.118 7.959 1.00 86.69 268 THR A O 1
ATOM 2109 N N . PHE A 1 269 ? -4.648 9.081 9.114 1.00 92.62 269 PHE A N 1
ATOM 2110 C CA . PHE A 1 269 ? -5.249 9.164 10.444 1.00 92.62 269 PHE A CA 1
ATOM 2111 C C . PHE A 1 269 ? -6.097 10.434 10.605 1.00 92.62 269 PHE A C 1
ATOM 2113 O O . PHE A 1 269 ? -7.291 10.327 10.873 1.00 92.62 269 PHE A O 1
ATOM 2120 N N . ALA A 1 270 ? -5.546 11.617 10.310 1.00 90.50 270 ALA A N 1
ATOM 2121 C CA . ALA A 1 270 ? -6.262 12.896 10.375 1.00 90.50 270 ALA A CA 1
ATOM 2122 C C . ALA A 1 270 ? -7.576 12.879 9.575 1.00 90.50 270 ALA A C 1
ATOM 2124 O O . ALA A 1 270 ? -8.614 13.362 10.029 1.00 90.50 270 ALA A O 1
ATOM 2125 N N . ARG A 1 271 ? -7.549 12.285 8.374 1.00 86.88 271 ARG A N 1
ATOM 2126 C CA . ARG A 1 271 ? -8.742 12.126 7.533 1.00 86.88 271 ARG A CA 1
ATOM 2127 C C . ARG A 1 271 ? -9.770 11.189 8.163 1.00 86.88 271 ARG A C 1
ATOM 2129 O O . ARG A 1 271 ? -10.954 11.502 8.080 1.00 86.88 271 ARG A O 1
ATOM 2136 N N . CYS A 1 272 ? -9.354 10.084 8.788 1.00 90.56 272 CYS A N 1
ATOM 2137 C CA . CYS A 1 272 ? -10.267 9.217 9.541 1.00 90.56 272 CYS A CA 1
ATOM 2138 C C . CYS A 1 272 ? -10.975 9.998 10.652 1.00 90.56 272 CYS A C 1
ATOM 2140 O O . CYS A 1 272 ? -12.199 9.940 10.738 1.00 90.56 272 CYS A O 1
ATOM 2142 N N . VAL A 1 273 ? -10.226 10.774 11.441 1.00 92.00 273 VAL A N 1
ATOM 2143 C CA . VAL A 1 273 ? -10.779 11.583 12.539 1.00 92.00 273 VAL A CA 1
ATOM 2144 C C . VAL A 1 273 ? -11.765 12.629 12.013 1.00 92.00 273 VAL A C 1
ATOM 2146 O O . VAL A 1 273 ? -12.885 12.738 12.505 1.00 92.00 273 VAL A O 1
ATOM 2149 N N . HIS A 1 274 ? -11.418 13.337 10.935 1.00 87.62 274 HIS A N 1
ATOM 2150 C CA . HIS A 1 274 ? -12.319 14.320 10.329 1.00 87.62 274 HIS A CA 1
ATOM 2151 C C . HIS A 1 274 ? -13.626 13.700 9.806 1.00 87.62 274 HIS A C 1
ATOM 2153 O O . HIS A 1 274 ? -14.683 14.318 9.897 1.00 87.62 274 HIS A O 1
ATOM 2159 N N . LEU A 1 275 ? -13.573 12.487 9.246 1.00 86.19 275 LEU A N 1
ATOM 2160 C CA . LEU A 1 275 ? -14.773 11.777 8.793 1.00 86.19 275 LEU A CA 1
ATOM 2161 C C . LEU A 1 275 ? -15.590 11.233 9.969 1.00 86.19 275 LEU A C 1
ATOM 2163 O O . LEU A 1 275 ? -16.817 11.236 9.900 1.00 86.19 275 LEU A O 1
ATOM 2167 N N . LYS A 1 276 ? -14.930 10.831 11.060 1.00 90.12 276 LYS A N 1
ATOM 2168 C CA . LYS A 1 276 ? -15.601 10.443 12.302 1.00 90.12 276 LYS A CA 1
ATOM 2169 C C . LYS A 1 276 ? -16.365 11.609 12.926 1.00 90.12 276 LYS A C 1
ATOM 2171 O O . LYS A 1 276 ? -17.501 11.408 13.330 1.00 90.12 276 LYS A O 1
ATOM 2176 N N . HIS A 1 277 ? -15.798 12.817 12.926 1.00 88.19 277 HIS A N 1
ATOM 2177 C CA . HIS A 1 277 ? -16.494 14.034 13.371 1.00 88.19 277 HIS A CA 1
ATOM 2178 C C . HIS A 1 277 ? -17.693 14.427 12.493 1.00 88.19 277 HIS A C 1
ATOM 2180 O O . HIS A 1 277 ? -18.479 15.278 12.888 1.00 88.19 277 HIS A O 1
ATOM 2186 N N . LYS A 1 278 ? -17.838 13.830 11.304 1.00 84.81 278 LYS A N 1
ATOM 2187 C CA . LYS A 1 278 ? -19.030 13.952 10.448 1.00 84.81 278 LYS A CA 1
ATOM 2188 C C . LYS A 1 278 ? -20.008 12.788 10.638 1.00 84.81 278 LYS A C 1
ATOM 2190 O O . LYS A 1 278 ? -20.791 12.506 9.736 1.00 84.81 278 LYS A O 1
ATOM 2195 N N . ASP A 1 279 ? -19.890 12.070 11.752 1.00 89.00 279 ASP A N 1
ATOM 2196 C CA . ASP A 1 279 ? -20.733 10.937 12.140 1.00 89.00 279 ASP A CA 1
ATOM 2197 C C . ASP A 1 279 ? -20.787 9.792 11.115 1.00 89.00 279 ASP A C 1
ATOM 2199 O O . ASP A 1 279 ? -21.733 9.004 11.077 1.00 89.00 279 ASP A O 1
ATOM 2203 N N . MET A 1 280 ? -19.746 9.647 10.286 1.00 85.62 280 MET A N 1
ATOM 2204 C CA . MET A 1 280 ? -19.662 8.530 9.346 1.00 85.62 280 MET A CA 1
ATOM 2205 C C . MET A 1 280 ? -19.357 7.215 10.067 1.00 85.62 280 MET A C 1
ATOM 2207 O O . MET A 1 280 ? -18.536 7.147 10.987 1.00 85.62 280 MET A O 1
ATOM 2211 N N . GLN A 1 281 ? -19.976 6.132 9.595 1.00 84.75 281 GLN A N 1
ATOM 2212 C CA . GLN A 1 281 ? -19.726 4.793 10.125 1.00 84.75 281 GLN A CA 1
ATOM 2213 C C . GLN A 1 281 ? -18.374 4.243 9.648 1.00 84.75 281 GLN A C 1
ATOM 2215 O O . GLN A 1 281 ? -17.907 4.555 8.552 1.00 84.75 281 GLN A O 1
ATOM 2220 N N . VAL A 1 282 ? -17.778 3.339 10.431 1.00 86.38 282 VAL A N 1
ATOM 2221 C CA . VAL A 1 282 ? -16.466 2.711 10.156 1.00 86.38 282 VAL A CA 1
ATOM 2222 C C . VAL A 1 282 ? -16.384 2.141 8.740 1.00 86.38 282 VAL A C 1
ATOM 2224 O O . VAL A 1 282 ? -15.404 2.365 8.033 1.00 86.38 282 VAL A O 1
ATOM 2227 N N . GLY A 1 283 ? -17.441 1.451 8.297 1.00 77.62 283 GLY A N 1
ATOM 2228 C CA . GLY A 1 283 ? -17.514 0.885 6.950 1.00 77.62 283 GLY A CA 1
ATOM 2229 C C . GLY A 1 283 ? -17.477 1.944 5.843 1.00 77.62 283 GLY A C 1
ATOM 2230 O O . GLY A 1 283 ? -16.791 1.748 4.843 1.00 77.62 283 GLY A O 1
ATOM 2231 N N . GLN A 1 284 ? -18.146 3.084 6.036 1.00 73.88 284 GLN A N 1
ATOM 2232 C CA . GLN A 1 284 ? -18.160 4.191 5.074 1.00 73.88 284 GLN A CA 1
ATOM 2233 C C . GLN A 1 284 ? -16.803 4.898 5.013 1.00 73.88 284 GLN A C 1
ATOM 2235 O O . GLN A 1 284 ? -16.311 5.200 3.927 1.00 73.88 284 GLN A O 1
ATOM 2240 N N . ILE A 1 285 ? -16.165 5.109 6.170 1.00 79.19 285 ILE A N 1
ATOM 2241 C CA . ILE A 1 285 ? -14.821 5.696 6.256 1.00 79.19 285 ILE A CA 1
ATOM 2242 C C . ILE A 1 285 ? -13.803 4.791 5.553 1.00 79.19 285 ILE A C 1
ATOM 2244 O O . ILE A 1 285 ? -13.015 5.265 4.733 1.00 79.19 285 ILE A O 1
ATOM 2248 N N . ALA A 1 286 ? -13.847 3.485 5.834 1.00 77.56 286 ALA A N 1
ATOM 2249 C CA . ALA A 1 286 ? -12.993 2.482 5.201 1.00 77.56 286 ALA A CA 1
ATOM 2250 C C . ALA A 1 286 ? -13.143 2.487 3.674 1.00 77.56 286 ALA A C 1
ATOM 2252 O O . ALA A 1 286 ? -12.142 2.542 2.954 1.00 77.56 286 ALA A O 1
ATOM 2253 N N . PHE A 1 287 ? -14.386 2.525 3.186 1.00 74.12 287 PHE A N 1
ATOM 2254 C CA . PHE A 1 287 ? -14.692 2.612 1.762 1.00 74.12 287 PHE A CA 1
ATOM 2255 C C . PHE A 1 287 ? -14.143 3.900 1.126 1.00 74.12 287 PHE A C 1
ATOM 2257 O O . PHE A 1 287 ? -13.392 3.839 0.152 1.00 74.12 287 PHE A O 1
ATOM 2264 N N . LEU A 1 288 ? -14.438 5.068 1.710 1.00 73.12 288 LEU A N 1
ATOM 2265 C CA . LEU A 1 288 ? -14.040 6.369 1.158 1.00 73.12 288 LEU A CA 1
ATOM 2266 C C . LEU A 1 288 ? -12.517 6.551 1.119 1.00 73.12 288 LEU A C 1
ATOM 2268 O O . LEU A 1 288 ? -11.973 7.145 0.186 1.00 73.12 288 LEU A O 1
ATOM 2272 N N . LEU A 1 289 ? -11.818 6.055 2.141 1.00 75.19 289 LEU A N 1
ATOM 2273 C CA . LEU A 1 289 ? -10.363 6.149 2.236 1.00 75.19 289 LEU A CA 1
ATOM 2274 C C . LEU A 1 289 ? -9.632 4.996 1.539 1.00 75.19 289 LEU A C 1
ATOM 2276 O O . LEU A 1 289 ? -8.403 5.035 1.470 1.00 75.19 289 LEU A O 1
ATOM 2280 N N . ARG A 1 290 ? -10.360 3.996 1.021 1.00 71.06 290 ARG A N 1
ATOM 2281 C CA . ARG A 1 290 ? -9.806 2.750 0.467 1.00 71.06 290 ARG A CA 1
ATOM 2282 C C . ARG A 1 290 ? -8.817 2.091 1.437 1.00 71.06 290 ARG A C 1
ATOM 2284 O O . ARG A 1 290 ? -7.684 1.765 1.078 1.00 71.06 290 ARG A O 1
ATOM 2291 N N . ARG A 1 291 ? -9.231 1.957 2.700 1.00 80.44 291 ARG A N 1
ATOM 2292 C CA . ARG A 1 291 ? -8.457 1.327 3.782 1.00 80.44 291 ARG A CA 1
ATOM 2293 C C . ARG A 1 291 ? -9.238 0.161 4.381 1.00 80.44 291 ARG A C 1
ATOM 2295 O O . ARG A 1 291 ? -10.463 0.172 4.379 1.00 80.44 291 ARG A O 1
ATOM 2302 N N . GLY A 1 292 ? -8.527 -0.820 4.936 1.00 77.88 292 GLY A N 1
ATOM 2303 C CA . GLY A 1 292 ? -9.153 -1.941 5.639 1.00 77.88 292 GLY A CA 1
ATOM 2304 C C . GLY A 1 292 ? -9.953 -1.481 6.862 1.00 77.88 292 GLY A C 1
ATOM 2305 O O . GLY A 1 292 ? -9.511 -0.602 7.606 1.00 77.88 292 GLY A O 1
ATOM 2306 N N . LYS A 1 293 ? -11.118 -2.101 7.095 1.00 83.81 293 LYS A N 1
ATOM 2307 C CA . LYS A 1 293 ? -12.007 -1.778 8.228 1.00 83.81 293 LYS A CA 1
ATOM 2308 C C . LYS A 1 293 ? -11.294 -1.894 9.580 1.00 83.81 293 LYS A C 1
ATOM 2310 O O . LYS A 1 293 ? -11.482 -1.033 10.431 1.00 83.81 293 LYS A O 1
ATOM 2315 N N . ALA A 1 294 ? -10.430 -2.900 9.743 1.00 85.88 294 ALA A N 1
ATOM 2316 C CA . ALA A 1 294 ? -9.653 -3.113 10.965 1.00 85.88 294 ALA A CA 1
ATOM 2317 C C . ALA A 1 294 ? -8.721 -1.932 11.296 1.00 85.88 294 ALA A C 1
ATOM 2319 O O . ALA A 1 294 ? -8.644 -1.511 12.448 1.00 85.88 294 ALA A O 1
ATOM 2320 N N . LEU A 1 295 ? -8.061 -1.349 10.286 1.00 85.88 295 LEU A N 1
ATOM 2321 C CA . LEU A 1 295 ? -7.219 -0.163 10.469 1.00 85.88 295 LEU A CA 1
ATOM 2322 C C . LEU A 1 295 ? -8.042 1.041 10.912 1.00 85.88 295 LEU A C 1
ATOM 2324 O O . LEU A 1 295 ? -7.647 1.749 11.834 1.00 85.88 295 LEU A O 1
ATOM 2328 N N . VAL A 1 296 ? -9.170 1.279 10.238 1.00 89.12 296 VAL A N 1
ATOM 2329 C CA . VAL A 1 296 ? -10.045 2.401 10.580 1.00 89.12 296 VAL A CA 1
ATOM 2330 C C . VAL A 1 296 ? -10.546 2.249 12.007 1.00 89.12 296 VAL A C 1
ATOM 2332 O O . VAL A 1 296 ? -10.451 3.209 12.758 1.00 89.12 296 VAL A O 1
ATOM 2335 N N . GLN A 1 297 ? -10.993 1.053 12.398 1.00 92.38 297 GLN A N 1
ATOM 2336 C CA . GLN A 1 297 ? -11.419 0.788 13.769 1.00 92.38 297 GLN A CA 1
ATOM 2337 C C . GLN A 1 297 ? -10.314 1.138 14.769 1.00 92.38 297 GLN A C 1
ATOM 2339 O O . GLN A 1 297 ? -10.550 1.948 15.654 1.00 92.38 297 GLN A O 1
ATOM 2344 N N . LYS A 1 298 ? -9.085 0.647 14.561 1.00 91.94 298 LYS A N 1
ATOM 2345 C CA . LYS A 1 298 ? -7.951 0.970 15.439 1.00 91.94 298 LYS A CA 1
ATOM 2346 C C . LYS A 1 298 ? -7.654 2.460 15.532 1.00 91.94 298 LYS A C 1
ATOM 2348 O O . LYS A 1 298 ? -7.324 2.947 16.603 1.00 91.94 298 LYS A O 1
ATOM 2353 N N . TYR A 1 299 ? -7.766 3.197 14.432 1.00 93.75 299 TYR A N 1
ATOM 2354 C CA . TYR A 1 299 ? -7.595 4.647 14.472 1.00 93.75 299 TYR A CA 1
ATOM 2355 C C . TYR A 1 299 ? -8.686 5.340 15.284 1.00 93.75 299 TYR A C 1
ATOM 2357 O O . TYR A 1 299 ? -8.386 6.309 15.967 1.00 93.75 299 TYR A O 1
ATOM 2365 N N . LEU A 1 300 ? -9.927 4.859 15.233 1.00 92.69 300 LEU A N 1
ATOM 2366 C CA . LEU A 1 300 ? -11.000 5.407 16.060 1.00 92.69 300 LEU A CA 1
ATOM 2367 C C . LEU A 1 300 ? -10.829 5.041 17.535 1.00 92.69 300 LEU A C 1
ATOM 2369 O O . LEU A 1 300 ? -11.075 5.894 18.379 1.00 92.69 300 LEU A O 1
ATOM 2373 N N . ASP A 1 301 ? -10.348 3.833 17.831 1.00 93.88 301 ASP A N 1
ATOM 2374 C CA . ASP A 1 301 ? -10.017 3.419 19.198 1.00 93.88 301 ASP A CA 1
ATOM 2375 C C . ASP A 1 301 ? -8.966 4.375 19.806 1.00 93.88 301 ASP A C 1
ATOM 2377 O O . ASP A 1 301 ? -9.165 4.885 20.904 1.00 93.88 301 ASP A O 1
ATOM 2381 N N . ILE A 1 302 ? -7.917 4.729 19.044 1.00 93.94 302 ILE A N 1
ATOM 2382 C CA . ILE A 1 302 ? -6.895 5.713 19.461 1.00 93.94 302 ILE A CA 1
ATOM 2383 C C . ILE A 1 302 ? -7.509 7.091 19.750 1.00 93.94 302 ILE A C 1
ATOM 2385 O O . ILE A 1 302 ? -7.079 7.774 20.672 1.00 93.94 302 ILE A O 1
ATOM 2389 N N . VAL A 1 303 ? -8.512 7.528 18.980 1.00 91.94 303 VAL A N 1
ATOM 2390 C CA . VAL A 1 303 ? -9.189 8.813 19.241 1.00 91.94 303 VAL A CA 1
ATOM 2391 C C . VAL A 1 303 ? -9.908 8.780 20.585 1.00 91.94 303 VAL A C 1
ATOM 2393 O O . VAL A 1 303 ? -9.811 9.741 21.341 1.00 91.94 303 VAL A O 1
ATOM 2396 N N . THR A 1 304 ? -10.589 7.678 20.901 1.00 90.38 304 THR A N 1
ATOM 2397 C CA . THR A 1 304 ? -11.241 7.498 22.204 1.00 90.38 304 THR A CA 1
ATOM 2398 C C . THR A 1 304 ? -10.219 7.448 23.344 1.00 90.38 304 THR A C 1
ATOM 2400 O O . THR A 1 304 ? -10.463 8.004 24.410 1.00 90.38 304 THR A O 1
ATOM 2403 N N . GLU A 1 305 ? -9.044 6.854 23.124 1.00 90.50 305 GLU A N 1
ATOM 2404 C CA . GLU A 1 305 ? -7.939 6.897 24.093 1.00 90.50 305 GLU A CA 1
ATOM 2405 C C . GLU A 1 305 ? -7.443 8.334 24.334 1.00 90.50 305 GLU A C 1
ATOM 2407 O O . GLU A 1 305 ? -7.214 8.714 25.485 1.00 90.50 305 GLU A O 1
ATOM 2412 N N . CYS A 1 306 ? -7.342 9.161 23.282 1.00 88.25 306 CYS A N 1
ATOM 2413 C CA . CYS A 1 306 ? -6.931 10.561 23.412 1.00 88.25 306 CYS A CA 1
ATOM 2414 C C . CYS A 1 306 ? -7.837 11.357 24.354 1.00 88.25 306 CYS A C 1
ATOM 2416 O O . CYS A 1 306 ? -7.323 12.202 25.077 1.00 88.25 306 CYS A O 1
ATOM 2418 N N . GLU A 1 307 ? -9.147 11.085 24.387 1.00 84.50 307 GLU A N 1
ATOM 2419 C CA . GLU A 1 307 ? -10.104 11.795 25.257 1.00 84.50 307 GLU A CA 1
ATOM 2420 C C . GLU A 1 307 ? -9.755 11.668 26.751 1.00 84.50 307 GLU A C 1
ATOM 2422 O O . GLU A 1 307 ? -10.137 12.518 27.557 1.00 84.50 307 GLU A O 1
ATOM 2427 N N . SER A 1 308 ? -8.999 10.630 27.125 1.00 86.50 308 SER A N 1
ATOM 2428 C CA . SER A 1 308 ? -8.572 10.384 28.506 1.00 86.50 308 SER A CA 1
ATOM 2429 C C . SER A 1 308 ? -7.267 11.101 28.885 1.00 86.50 308 SER A C 1
ATOM 2431 O O . SER A 1 308 ? -7.028 11.333 30.072 1.00 86.50 308 SER A O 1
ATOM 2433 N N . ASP A 1 309 ? -6.429 11.477 27.912 1.00 90.94 309 ASP A N 1
ATOM 2434 C CA . ASP A 1 309 ? -5.132 12.130 28.135 1.00 90.94 309 ASP A CA 1
ATOM 2435 C C . ASP A 1 309 ? -5.095 13.535 27.509 1.00 90.94 309 ASP A C 1
ATOM 2437 O O . ASP A 1 309 ? -5.144 13.724 26.289 1.00 90.94 309 ASP A O 1
ATOM 2441 N N . LYS A 1 310 ? -4.933 14.552 28.364 1.00 89.06 310 LYS A N 1
ATOM 2442 C CA . LYS A 1 310 ? -4.846 15.962 27.955 1.00 89.06 310 LYS A CA 1
ATOM 2443 C C . LYS A 1 310 ? -3.688 16.232 26.991 1.00 89.06 310 LYS A C 1
ATOM 2445 O O . LYS A 1 310 ? -3.833 17.077 26.110 1.00 89.06 310 LYS A O 1
ATOM 2450 N N . ASN A 1 311 ? -2.555 15.544 27.146 1.00 90.62 311 ASN A N 1
ATOM 2451 C CA . ASN A 1 311 ? -1.394 15.731 26.279 1.00 90.62 311 ASN A CA 1
ATOM 2452 C C . ASN A 1 311 ? -1.676 15.202 24.865 1.00 90.62 311 ASN A C 1
ATOM 2454 O O . ASN A 1 311 ? -1.479 15.908 23.875 1.00 90.62 311 ASN A O 1
ATOM 2458 N N . MET A 1 312 ? -2.226 13.988 24.773 1.00 90.62 312 MET A N 1
ATOM 2459 C CA . MET A 1 312 ? -2.612 13.395 23.490 1.00 90.62 312 MET A CA 1
ATOM 2460 C C . MET A 1 312 ? -3.740 14.178 22.815 1.00 90.62 312 MET A C 1
ATOM 2462 O O . MET A 1 312 ? -3.703 14.363 21.600 1.00 90.62 312 MET A O 1
ATOM 2466 N N . THR A 1 313 ? -4.703 14.693 23.587 1.00 92.00 313 THR A N 1
ATOM 2467 C CA . THR A 1 313 ? -5.756 15.583 23.071 1.00 92.00 313 THR A CA 1
ATOM 2468 C C . THR A 1 313 ? -5.162 16.836 22.426 1.00 92.00 313 THR A C 1
ATOM 2470 O O . THR A 1 313 ? -5.509 17.167 21.293 1.00 92.00 313 THR A O 1
ATOM 2473 N N . TYR A 1 314 ? -4.220 17.507 23.098 1.00 92.88 314 TYR A N 1
ATOM 2474 C CA . TYR A 1 314 ? -3.557 18.697 22.556 1.00 92.88 314 TYR A CA 1
ATOM 2475 C C . TYR A 1 314 ? -2.841 18.407 21.227 1.00 92.88 314 TYR A C 1
ATOM 2477 O O . TYR A 1 314 ? -3.012 19.131 20.243 1.00 92.88 314 TYR A O 1
ATOM 2485 N N . HIS A 1 315 ? -2.073 17.316 21.162 1.00 92.44 315 HIS A N 1
ATOM 2486 C CA . HIS A 1 315 ? -1.368 16.933 19.939 1.00 92.44 315 HIS A CA 1
ATOM 2487 C C . HIS A 1 315 ? -2.307 16.450 18.828 1.00 92.44 315 HIS A C 1
ATOM 2489 O O . HIS A 1 315 ? -2.025 16.687 17.650 1.00 92.44 315 HIS A O 1
ATOM 2495 N N . LEU A 1 316 ? -3.437 15.827 19.175 1.00 92.50 316 LEU A N 1
ATOM 2496 C CA . LEU A 1 316 ? -4.489 15.490 18.220 1.00 92.50 316 LEU A CA 1
ATOM 2497 C C . LEU A 1 316 ? -5.065 16.757 17.578 1.00 92.50 316 LEU A C 1
ATOM 2499 O O . LEU A 1 316 ? -5.139 16.833 16.352 1.00 92.50 316 LEU A O 1
ATOM 2503 N N . GLU A 1 317 ? -5.429 17.762 18.376 1.00 90.94 317 GLU A N 1
ATOM 2504 C CA . GLU A 1 317 ? -5.945 19.038 17.866 1.00 90.94 317 GLU A CA 1
ATOM 2505 C C . GLU A 1 317 ? -4.944 19.731 16.936 1.00 90.94 317 GLU A C 1
ATOM 2507 O O . GLU A 1 317 ? -5.319 20.207 15.859 1.00 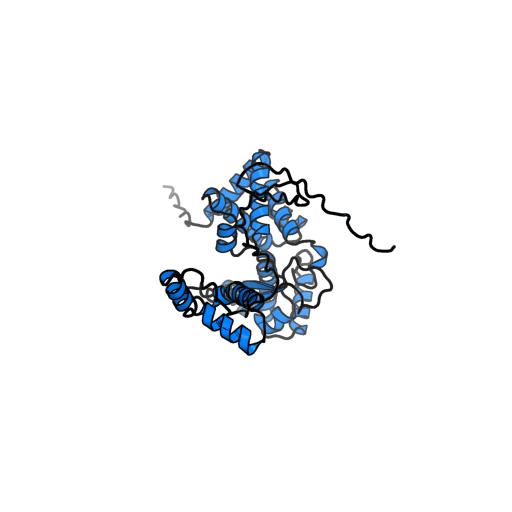90.94 317 GLU A O 1
ATOM 2512 N N . GLU A 1 318 ? -3.664 19.745 17.305 1.00 90.19 318 GLU A N 1
ATOM 2513 C CA . GLU A 1 318 ? -2.623 20.364 16.487 1.00 90.19 318 GLU A CA 1
ATOM 2514 C C . GLU A 1 318 ? -2.412 19.615 15.161 1.00 90.19 318 GLU A C 1
ATOM 2516 O O . GLU A 1 318 ? -2.319 20.227 14.091 1.00 90.19 318 GLU A O 1
ATOM 2521 N N . LEU A 1 319 ? -2.433 18.280 15.193 1.00 88.75 319 LEU A N 1
ATOM 2522 C CA . LEU A 1 319 ? -2.366 17.443 13.995 1.00 88.75 319 LEU A CA 1
ATOM 2523 C C . LEU A 1 319 ? -3.552 17.719 13.055 1.00 88.75 319 LEU A C 1
ATOM 2525 O O . LEU A 1 319 ? -3.370 17.830 11.837 1.00 88.75 319 LEU A O 1
ATOM 2529 N N . LEU A 1 320 ? -4.760 17.886 13.602 1.00 87.44 320 LEU A N 1
ATOM 2530 C CA . LEU A 1 320 ? -5.952 18.225 12.822 1.00 87.44 320 LEU A CA 1
ATOM 2531 C C . LEU A 1 320 ? -5.868 19.633 12.222 1.00 87.44 320 LEU A C 1
ATOM 2533 O O . LEU A 1 320 ? -6.193 19.804 11.044 1.00 87.44 320 LEU A O 1
ATOM 2537 N N . ARG A 1 321 ? -5.374 20.625 12.974 1.00 85.38 321 ARG A N 1
ATOM 2538 C CA . ARG A 1 321 ? -5.143 21.988 12.463 1.00 85.38 321 ARG A CA 1
ATOM 2539 C C . ARG A 1 321 ? -4.217 21.977 11.254 1.00 85.38 321 ARG A C 1
ATOM 2541 O O . ARG A 1 321 ? -4.575 22.508 10.200 1.00 85.38 321 ARG A O 1
ATOM 2548 N N . LEU A 1 322 ? -3.076 21.300 11.358 1.00 74.06 322 LEU A N 1
ATOM 2549 C CA . LEU A 1 322 ? -2.111 21.178 10.262 1.00 74.06 322 LEU A CA 1
ATOM 2550 C C . LEU A 1 322 ? -2.699 20.445 9.043 1.00 74.06 322 LEU A C 1
ATOM 2552 O O . LEU A 1 322 ? -2.440 20.835 7.903 1.00 74.06 322 LEU A O 1
ATOM 2556 N N . GLY A 1 323 ? -3.550 19.439 9.270 1.00 60.00 323 GLY A N 1
ATOM 2557 C CA . GLY A 1 323 ? -4.254 18.709 8.211 1.00 60.00 323 GLY A CA 1
ATOM 2558 C C . GLY A 1 323 ? -5.249 19.561 7.410 1.00 60.00 323 GLY A C 1
ATOM 2559 O O . GLY A 1 323 ? -5.439 19.319 6.215 1.00 60.00 323 GLY A O 1
ATOM 2560 N N . THR A 1 324 ? -5.853 20.584 8.024 1.00 49.00 324 THR A N 1
ATOM 2561 C CA . THR A 1 324 ? -6.791 21.499 7.340 1.00 49.00 324 THR A CA 1
ATOM 2562 C C . THR A 1 324 ? -6.097 22.543 6.457 1.00 49.00 324 THR A C 1
ATOM 2564 O O . THR A 1 324 ? -6.644 22.927 5.423 1.00 49.00 324 THR A O 1
ATOM 2567 N N . CYS A 1 325 ? -4.861 22.935 6.781 1.00 33.66 325 CYS A N 1
ATOM 2568 C CA . CYS A 1 325 ? -4.120 23.982 6.065 1.00 33.66 325 CYS A CA 1
ATOM 2569 C C . CYS A 1 325 ? -3.589 23.561 4.682 1.00 33.66 325 CYS A C 1
ATOM 2571 O O . CYS A 1 325 ? -3.169 24.414 3.903 1.00 33.66 325 CYS A O 1
ATOM 2573 N N . SER A 1 326 ? -3.627 22.271 4.325 1.00 35.97 326 SER A N 1
ATOM 2574 C CA . SER A 1 326 ? -3.199 21.808 2.993 1.00 35.97 326 SER A CA 1
ATOM 2575 C C . SER A 1 326 ? -4.225 22.113 1.880 1.00 35.97 326 SER A C 1
ATOM 2577 O O . SER A 1 326 ? -3.945 21.921 0.697 1.00 35.97 326 SER A O 1
ATOM 2579 N N . LYS A 1 327 ? -5.408 22.646 2.227 1.00 35.06 327 LYS A N 1
ATOM 2580 C CA . LYS A 1 327 ? -6.376 23.203 1.271 1.00 35.06 327 LYS A CA 1
ATOM 2581 C C . LYS A 1 327 ? -6.548 24.711 1.486 1.00 35.06 327 LYS A C 1
ATOM 2583 O O . LYS A 1 327 ? -7.408 25.130 2.248 1.00 35.06 327 LYS A O 1
ATOM 2588 N N . GLY A 1 328 ? -5.795 25.516 0.733 1.00 29.08 328 GLY A N 1
ATOM 2589 C CA . GLY A 1 328 ? -6.170 26.902 0.429 1.00 29.08 328 GLY A CA 1
ATOM 2590 C C . GLY A 1 328 ? -5.108 27.965 0.716 1.00 29.08 328 GLY A C 1
ATOM 2591 O O . GLY A 1 328 ? -4.832 28.292 1.861 1.00 29.08 328 GLY A O 1
ATOM 2592 N N . GLY A 1 329 ? -4.617 28.589 -0.360 1.00 28.41 329 GLY A N 1
ATOM 2593 C CA . GLY A 1 329 ? -4.145 29.975 -0.340 1.00 28.41 329 GLY A CA 1
ATOM 2594 C C . GLY A 1 329 ? -2.652 30.185 -0.099 1.00 28.41 329 GLY A C 1
ATOM 2595 O O . GLY A 1 329 ? -2.182 30.225 1.034 1.00 28.41 329 GLY A O 1
ATOM 2596 N N . LYS A 1 330 ? -1.920 30.493 -1.180 1.00 31.53 330 LYS A N 1
ATOM 2597 C CA . LYS A 1 330 ? -0.744 31.370 -1.101 1.00 31.53 330 LYS A CA 1
ATOM 2598 C C . LYS A 1 330 ? -1.142 32.612 -0.291 1.00 31.53 330 LYS A C 1
ATOM 2600 O O . LYS A 1 330 ? -1.941 33.412 -0.772 1.00 31.53 330 LYS A O 1
ATOM 2605 N N . LYS A 1 331 ? -0.589 32.802 0.910 1.00 31.25 331 LYS A N 1
ATOM 2606 C CA . LYS A 1 331 ? -0.598 34.124 1.548 1.00 31.25 331 LYS A CA 1
ATOM 2607 C C . LYS A 1 331 ? 0.230 35.050 0.658 1.00 31.25 331 LYS A C 1
ATOM 2609 O O . LYS A 1 331 ? 1.442 34.881 0.549 1.00 31.25 331 LYS A O 1
ATOM 2614 N N . SER A 1 332 ? -0.429 35.995 -0.011 1.00 29.69 332 SER A N 1
ATOM 2615 C CA . SER A 1 332 ? 0.251 37.098 -0.682 1.00 29.69 332 SER A CA 1
ATOM 2616 C C . SER A 1 332 ? 0.987 37.912 0.378 1.00 29.69 332 SER A C 1
ATOM 2618 O O . SER A 1 332 ? 0.358 38.509 1.255 1.00 29.69 332 SER A O 1
ATOM 2620 N N . ILE A 1 333 ? 2.311 37.938 0.302 1.00 31.09 333 ILE A N 1
ATOM 2621 C CA . ILE A 1 333 ? 3.127 38.899 1.035 1.00 31.09 333 ILE A CA 1
ATOM 2622 C C . ILE A 1 333 ? 2.827 40.267 0.409 1.00 31.09 333 ILE A C 1
ATOM 2624 O O . ILE A 1 333 ? 3.292 40.567 -0.687 1.00 31.09 333 ILE A O 1
ATOM 2628 N N . ARG A 1 334 ? 1.993 41.082 1.066 1.00 32.28 334 ARG A N 1
ATOM 2629 C CA . ARG A 1 334 ? 1.936 42.522 0.789 1.00 32.28 334 ARG A CA 1
ATOM 2630 C C . ARG A 1 334 ? 3.160 43.140 1.455 1.00 32.28 334 ARG A C 1
ATOM 2632 O O . ARG A 1 334 ? 3.221 43.209 2.680 1.00 32.28 334 ARG A O 1
ATOM 2639 N N . GLY A 1 335 ? 4.139 43.528 0.642 1.00 29.48 335 GLY A N 1
ATOM 2640 C CA . GLY A 1 335 ? 5.256 44.350 1.086 1.00 29.48 335 GLY A CA 1
ATOM 2641 C C . GLY A 1 335 ? 4.735 45.675 1.638 1.00 29.48 335 GLY A C 1
ATOM 2642 O O . GLY A 1 335 ? 3.919 46.337 0.999 1.00 29.48 335 GLY A O 1
ATOM 2643 N N . ARG A 1 336 ? 5.192 46.043 2.836 1.00 31.72 336 ARG A N 1
ATOM 2644 C CA . ARG A 1 336 ? 5.148 47.431 3.294 1.00 31.72 336 ARG A CA 1
ATOM 2645 C C . ARG A 1 336 ? 6.185 48.198 2.483 1.00 31.72 336 ARG A C 1
ATOM 2647 O O . ARG A 1 336 ? 7.375 47.933 2.621 1.00 31.72 336 ARG A O 1
ATOM 2654 N N . GLN A 1 337 ? 5.720 49.110 1.639 1.00 36.03 337 GLN A N 1
ATOM 2655 C CA . GLN A 1 337 ? 6.517 50.263 1.247 1.00 36.03 337 GLN A CA 1
ATOM 2656 C C . GLN A 1 337 ? 6.696 51.123 2.502 1.00 36.03 337 GLN A C 1
ATOM 2658 O O . GLN A 1 337 ? 5.722 51.423 3.193 1.00 36.03 337 GLN A O 1
ATOM 2663 N N . HIS A 1 338 ? 7.950 51.402 2.835 1.00 37.38 338 HIS A N 1
ATOM 2664 C CA . HIS A 1 338 ? 8.313 52.506 3.705 1.00 37.38 338 HIS A CA 1
ATOM 2665 C C . HIS A 1 338 ? 8.428 53.741 2.812 1.00 37.38 338 HIS A C 1
ATOM 2667 O O . HIS A 1 338 ? 9.173 53.695 1.830 1.00 37.38 338 HIS A O 1
ATOM 2673 N N . ASP A 1 339 ? 7.658 54.772 3.152 1.00 38.16 339 ASP A N 1
ATOM 2674 C CA . ASP A 1 339 ? 8.010 56.164 2.865 1.00 38.16 339 ASP A CA 1
ATOM 2675 C C . ASP A 1 339 ? 9.177 56.602 3.763 1.00 38.16 339 ASP A C 1
ATOM 2677 O O . ASP A 1 339 ? 9.263 56.086 4.912 1.00 38.16 339 ASP A O 1
#

Radius of gyration: 30.94 Å; Cα contacts (8 Å, |Δi|>4): 279; chains: 1; bounding box: 81×107×49 Å

Mean predicted aligned error: 17.35 Å

Nearest PDB structures (foldseek):
  3zh9-assembly1_B  TM=3.444E-01  e=4.742E-01  Bacillus subtilis subsp. subtilis str. 168
  7cmr-assembly1_A  TM=2.914E-01  e=3.623E+00  Homo sapiens

InterPro domains:
  IPR012872 Protein of unknown function DUF1670 [PF07900] (99-302)